Protein AF-X6M185-F1 (afdb_monomer_lite)

InterPro domains:
  IPR036875 Zinc finger, CCHC-type superfamily [SSF57756] (146-188)

Foldseek 3Di:
DVLVQVVFFLDWDADPVNPDIDTDGHPPPDVVVVVVVVVVVCVVVVVVVVVVVVVVVLVVCLPPLQNQQKKKKAQADPPDDQVLVCVLVVVVVFAWDDWADDPPHRMIMTGGPDSVVLVVLQVDQARDHPHTRIHIDRDRPPPDDPVVQQPQAPAQRHTNDDVVPDPNFRAAPQPSHTDDHVVPDPSVVVVVVVVVVVVVVVVQVVCVVSVDHDPDPCSVVVVVCVSVVVVVVVVVVVPPDDDDDPDPPVVVVVVVVVVVVVVVVVVVVVVVVVVVVVVVVVVVVVVPPPPPPPPPPPPPPDDDDDDD

Secondary structure (DSSP, 8-state):
-HHHHTTSEEEEEE-TTSS-EEEEE-TT--HHHHHHHHHHTTHHHHHHHHHHHHHHHHHHHHH-TTT--EEEEES--SSS-HHHHHHHHHHTT--EEEEEEPTTSSEEEEEES-HHHHHHHHH-S-EEETTEEEEEEE--SSS-TTTTT--B-TTT--BT--GGGS-S-PBPTTT--BSS-GGG-HHHHHHHHHHHHHHHHHHHHHHHTTT----SHHHHHHHHHHHHHHHHHHHHHTTSS------SHHHHHHHHHHHHHHHHHHHHHHHHHHHHHHHHHHHHHHHHSSSSSSSSSSSSSS------

Organism: Reticulomyxa filosa (NCBI:txid46433)

Sequence (308 aa):
NNSQLSRNVIAHTLSENLKTIYVHFSVNVNAQQLRRASQENQATDQRQNYVDEIKKCQQQEIYNLELNKIVLLKNVPVQESEKEIKETLEEYGYSVEQVKRFNKMPMIMITLSKAEEMMKILQDKNIQIGYSMAQAVIFDKNRSRPKHHFKQCRNCHKLNHIAKNAQKRKICKYCGLKNHEASKCRTRMIQVDIDVYCARIIIQVILCNKGEYFHTKESFISKLKRDMKIRLISNFTLIQTTPVQKTQNNRKDADEISSLKREIEEMKAAFKEITKLVQSFKAMMQMGVGNRLRDEVNILNTGMDMNI

Radius of gyration: 33.32 Å; chains: 1; bounding box: 58×71×113 Å

pLDDT: mean 77.52, std 16.6, range [33.69, 98.56]

Structure (mmCIF, N/CA/C/O backbone):
data_AF-X6M185-F1
#
_entry.id   AF-X6M185-F1
#
loop_
_atom_site.group_PDB
_atom_site.id
_atom_site.type_symbol
_atom_site.label_atom_id
_atom_site.label_alt_id
_atom_site.label_comp_id
_atom_site.label_asym_id
_atom_site.label_entity_id
_atom_site.label_seq_id
_atom_site.pdbx_PDB_ins_code
_atom_site.Cartn_x
_atom_site.Cartn_y
_atom_site.Cartn_z
_atom_site.occupancy
_atom_site.B_iso_or_equiv
_atom_site.auth_seq_id
_atom_site.auth_comp_id
_atom_site.auth_asym_id
_atom_site.auth_atom_id
_atom_site.pdbx_PDB_model_num
ATOM 1 N N . ASN A 1 1 ? 38.605 -5.269 -27.418 1.00 51.91 1 ASN A N 1
ATOM 2 C CA . ASN A 1 1 ? 37.663 -5.743 -28.462 1.00 51.91 1 ASN A CA 1
ATOM 3 C C . ASN A 1 1 ? 36.398 -4.903 -28.637 1.00 51.91 1 ASN A C 1
ATOM 5 O O . ASN A 1 1 ? 35.968 -4.756 -29.775 1.00 51.91 1 ASN A O 1
ATOM 9 N N . ASN A 1 2 ? 35.836 -4.272 -27.598 1.00 47.53 2 ASN A N 1
ATOM 10 C CA . ASN A 1 2 ? 34.619 -3.442 -27.739 1.00 47.53 2 ASN A CA 1
ATOM 11 C C . ASN A 1 2 ? 34.751 -2.246 -28.703 1.00 47.53 2 ASN A C 1
ATOM 13 O O . ASN A 1 2 ? 33.773 -1.846 -29.335 1.00 47.53 2 ASN A O 1
ATOM 17 N N . SER A 1 3 ? 35.965 -1.717 -28.894 1.00 55.59 3 SER A N 1
ATOM 18 C CA . SER A 1 3 ? 36.228 -0.641 -29.858 1.00 55.59 3 SER A CA 1
ATOM 19 C C . SER A 1 3 ? 35.974 -1.059 -31.314 1.00 55.59 3 SER A C 1
ATOM 21 O O . SER A 1 3 ? 35.568 -0.219 -32.117 1.00 55.59 3 SER A O 1
ATOM 23 N N . GLN A 1 4 ? 36.128 -2.345 -31.651 1.00 59.78 4 GLN A N 1
ATOM 24 C CA . GLN A 1 4 ? 36.009 -2.850 -33.023 1.00 59.78 4 GLN A CA 1
ATOM 25 C C . GLN A 1 4 ? 34.542 -3.060 -33.436 1.00 59.78 4 GLN A C 1
ATOM 27 O O . GLN A 1 4 ? 34.146 -2.641 -34.520 1.00 59.78 4 GLN A O 1
ATOM 32 N N . LEU A 1 5 ? 33.701 -3.588 -32.537 1.00 59.56 5 LEU A N 1
ATOM 33 C CA . LEU A 1 5 ? 32.248 -3.708 -32.752 1.00 59.56 5 LEU A CA 1
ATOM 34 C C . LEU A 1 5 ? 31.576 -2.345 -32.931 1.00 59.56 5 LEU A C 1
ATOM 36 O O . LEU A 1 5 ? 30.679 -2.186 -33.755 1.00 59.56 5 LEU A O 1
ATOM 40 N N . SER A 1 6 ? 32.059 -1.339 -32.201 1.00 61.16 6 SER A N 1
ATOM 41 C CA . SER A 1 6 ? 31.508 0.014 -32.244 1.00 61.16 6 SER A CA 1
ATOM 42 C C . SER A 1 6 ? 31.659 0.709 -33.605 1.00 61.16 6 SER A C 1
ATOM 44 O O . SER A 1 6 ? 30.890 1.627 -33.891 1.00 61.16 6 SER A O 1
ATOM 46 N N . ARG A 1 7 ? 32.624 0.261 -34.426 1.00 73.88 7 ARG A N 1
ATOM 47 C CA . ARG A 1 7 ? 32.886 0.750 -35.790 1.00 73.88 7 ARG A CA 1
ATOM 48 C C . ARG A 1 7 ? 32.040 0.040 -36.850 1.00 73.88 7 ARG A C 1
ATOM 50 O O . ARG A 1 7 ? 31.914 0.551 -37.955 1.00 73.88 7 ARG A O 1
ATOM 57 N N . ASN A 1 8 ? 31.435 -1.099 -36.508 1.00 73.38 8 ASN A N 1
ATOM 58 C CA . ASN A 1 8 ? 30.651 -1.915 -37.438 1.00 73.38 8 ASN A CA 1
ATOM 59 C C . ASN A 1 8 ? 29.139 -1.668 -37.346 1.00 73.38 8 ASN A C 1
ATOM 61 O O . ASN A 1 8 ? 28.376 -2.258 -38.110 1.00 73.38 8 ASN A O 1
ATOM 65 N N . VAL A 1 9 ? 28.689 -0.814 -36.424 1.00 77.19 9 VAL A N 1
ATOM 66 C CA . VAL A 1 9 ? 27.285 -0.405 -36.334 1.00 77.19 9 VAL A CA 1
ATOM 67 C C . VAL A 1 9 ? 27.005 0.661 -37.392 1.00 77.19 9 VAL A C 1
ATOM 69 O O . VAL A 1 9 ? 27.508 1.779 -37.309 1.00 77.19 9 VAL A O 1
ATOM 72 N N . ILE A 1 10 ? 26.176 0.322 -38.377 1.00 80.25 10 ILE A N 1
ATOM 73 C CA . ILE A 1 10 ? 25.805 1.213 -39.483 1.00 80.25 10 ILE A CA 1
ATOM 74 C C . ILE A 1 10 ? 24.701 2.176 -39.048 1.00 80.25 10 ILE A C 1
ATOM 76 O O . ILE A 1 10 ? 24.758 3.373 -39.348 1.00 80.25 10 ILE A O 1
ATOM 80 N N . ALA A 1 11 ? 23.690 1.668 -38.341 1.00 77.06 11 ALA A N 1
ATOM 81 C CA . ALA A 1 11 ? 22.521 2.445 -37.950 1.00 77.06 11 ALA A CA 1
ATOM 82 C C . ALA A 1 11 ? 21.839 1.889 -36.697 1.00 77.06 11 ALA A C 1
ATOM 84 O O . ALA A 1 11 ? 21.933 0.702 -36.385 1.00 77.06 11 ALA A O 1
ATOM 85 N N . HIS A 1 12 ? 21.100 2.766 -36.022 1.00 72.25 12 HIS A N 1
ATOM 86 C CA . HIS A 1 12 ? 20.115 2.403 -35.014 1.00 72.25 12 HIS A CA 1
ATOM 87 C C . HIS A 1 12 ? 18.751 2.911 -35.474 1.00 72.25 12 HIS A C 1
ATOM 89 O O . HIS A 1 12 ? 18.631 4.086 -35.823 1.00 72.25 12 HIS A O 1
ATOM 95 N N . THR A 1 13 ? 17.739 2.052 -35.442 1.00 78.38 13 THR A N 1
ATOM 96 C CA . THR A 1 13 ? 16.345 2.427 -35.688 1.00 78.38 13 THR A CA 1
ATOM 97 C C . THR A 1 13 ? 15.551 2.168 -34.417 1.00 78.38 13 THR A C 1
ATOM 99 O O . THR A 1 13 ? 15.588 1.069 -33.872 1.00 78.38 13 THR A O 1
ATOM 102 N N . LEU A 1 14 ? 14.834 3.171 -33.919 1.00 67.69 14 LEU A N 1
ATOM 103 C CA . LEU A 1 14 ? 13.890 2.987 -32.820 1.00 67.69 14 LEU A CA 1
ATOM 104 C C . LEU A 1 14 ? 12.544 2.521 -33.380 1.00 67.69 14 LEU A C 1
ATOM 106 O O . LEU A 1 14 ? 12.054 3.067 -34.365 1.00 67.69 14 LEU A O 1
ATOM 110 N N . SER A 1 15 ? 11.941 1.527 -32.737 1.00 72.50 15 SER A N 1
ATOM 111 C CA . SER A 1 15 ? 10.534 1.169 -32.955 1.00 72.50 15 SER A CA 1
ATOM 112 C C . SER A 1 15 ? 9.600 2.351 -32.661 1.00 72.50 15 SER A C 1
ATOM 114 O O . SER A 1 15 ? 9.906 3.209 -31.832 1.00 72.50 15 SER A O 1
ATOM 116 N N . GLU A 1 16 ? 8.420 2.367 -33.288 1.00 56.94 16 GLU A N 1
ATOM 117 C CA . GLU A 1 16 ? 7.424 3.444 -33.133 1.00 56.94 16 GLU A CA 1
ATOM 118 C C . GLU A 1 16 ? 6.965 3.661 -31.681 1.00 56.94 16 GLU A C 1
ATOM 120 O O . GLU A 1 16 ? 6.560 4.759 -31.304 1.00 56.94 16 GLU A O 1
ATOM 125 N N . ASN A 1 17 ? 7.049 2.626 -30.841 1.00 61.19 17 ASN A N 1
ATOM 126 C CA . ASN A 1 17 ? 6.685 2.694 -29.426 1.00 61.19 17 ASN A CA 1
ATOM 127 C C . ASN A 1 17 ? 7.868 3.031 -28.495 1.00 61.19 17 ASN A C 1
ATOM 129 O O . ASN A 1 17 ? 7.676 3.055 -27.279 1.00 61.19 17 ASN A O 1
ATOM 133 N N . LEU A 1 18 ? 9.066 3.263 -29.049 1.00 64.25 18 LEU A N 1
ATOM 134 C CA . LEU A 1 18 ? 10.319 3.539 -28.335 1.00 64.25 18 LEU A CA 1
ATOM 135 C C . LEU A 1 18 ? 10.759 2.441 -27.347 1.00 64.25 18 LEU A C 1
ATOM 137 O O . LEU A 1 18 ? 11.603 2.694 -26.491 1.00 64.25 18 LEU A O 1
ATOM 141 N N . LYS A 1 19 ? 10.207 1.223 -27.438 1.00 59.97 19 LYS A N 1
ATOM 142 C CA . LYS A 1 19 ? 10.567 0.109 -26.540 1.00 59.97 19 LYS A CA 1
ATOM 143 C C . LYS A 1 19 ? 11.732 -0.720 -27.067 1.00 59.97 19 LYS A C 1
ATOM 145 O O . LYS A 1 19 ? 12.484 -1.279 -26.278 1.00 59.97 19 LYS A O 1
ATOM 150 N N . THR A 1 20 ? 11.878 -0.790 -28.386 1.00 66.38 20 THR A N 1
ATOM 151 C CA . THR A 1 20 ? 12.882 -1.620 -29.060 1.00 66.38 20 THR A CA 1
ATOM 152 C C . THR A 1 20 ? 13.807 -0.756 -29.910 1.00 66.38 20 THR A C 1
ATOM 154 O O . THR A 1 20 ? 13.331 0.074 -30.690 1.00 66.38 20 THR A O 1
ATOM 157 N N . ILE A 1 21 ? 15.118 -0.970 -29.771 1.00 78.50 21 ILE A N 1
ATOM 158 C CA . ILE A 1 21 ? 16.157 -0.397 -30.633 1.00 78.50 21 ILE A CA 1
ATOM 159 C C . ILE A 1 21 ? 16.662 -1.510 -31.551 1.00 78.50 21 ILE A C 1
ATOM 161 O O . ILE A 1 21 ? 17.218 -2.499 -31.083 1.00 78.50 21 ILE A O 1
ATOM 165 N N . TYR A 1 22 ? 16.498 -1.335 -32.856 1.00 78.25 22 TYR A N 1
ATOM 166 C CA . TYR A 1 22 ? 17.113 -2.176 -33.875 1.00 78.25 22 TYR A CA 1
ATOM 167 C C . TYR A 1 22 ? 18.510 -1.646 -34.175 1.00 78.25 22 TYR A C 1
ATOM 169 O O . TYR A 1 22 ? 18.683 -0.461 -34.461 1.00 78.25 22 TYR A O 1
ATOM 177 N N . VAL A 1 23 ? 19.515 -2.514 -34.098 1.00 81.75 23 VAL A N 1
ATOM 178 C CA . VAL A 1 23 ? 20.908 -2.178 -34.406 1.00 81.75 23 VAL A CA 1
ATOM 179 C C . VAL A 1 23 ? 21.290 -2.875 -35.704 1.00 81.75 23 VAL A C 1
ATOM 181 O O . VAL A 1 23 ? 21.232 -4.098 -35.791 1.00 81.75 23 VAL A O 1
ATOM 184 N N . HIS A 1 24 ? 21.667 -2.099 -36.714 1.00 79.81 24 HIS A N 1
ATOM 185 C CA . HIS A 1 24 ? 22.096 -2.608 -38.011 1.00 79.81 24 HIS A CA 1
ATOM 186 C C . HIS A 1 24 ? 23.621 -2.663 -38.056 1.00 79.81 24 HIS A C 1
ATOM 188 O O . HIS A 1 24 ? 24.288 -1.657 -37.802 1.00 79.81 24 HIS A O 1
ATOM 194 N N . PHE A 1 25 ? 24.168 -3.825 -38.401 1.00 80.88 25 PHE A N 1
ATOM 195 C CA . PHE A 1 25 ? 25.606 -4.061 -38.509 1.00 80.88 25 PHE A CA 1
ATOM 196 C C . PHE A 1 25 ? 26.031 -4.179 -39.976 1.00 80.88 25 PHE A C 1
ATOM 198 O O . PHE A 1 25 ? 25.216 -4.519 -40.834 1.00 80.88 25 PHE A O 1
ATOM 205 N N . SER A 1 26 ? 27.301 -3.901 -40.273 1.00 77.94 26 SER A N 1
ATOM 206 C CA . SER A 1 26 ? 27.867 -4.156 -41.599 1.00 77.94 26 SER A CA 1
ATOM 207 C C . SER A 1 26 ? 27.903 -5.649 -41.922 1.00 77.94 26 SER A C 1
ATOM 209 O O . SER A 1 26 ? 28.036 -6.487 -41.033 1.00 77.94 26 SER A O 1
ATOM 211 N N . VAL A 1 27 ? 27.780 -5.981 -43.213 1.00 76.62 27 VAL A N 1
ATOM 212 C CA . VAL A 1 27 ? 27.635 -7.361 -43.728 1.00 76.62 27 VAL A CA 1
ATOM 213 C C . VAL A 1 27 ? 28.785 -8.282 -43.289 1.00 76.62 27 VAL A C 1
ATOM 215 O O . VAL A 1 27 ? 28.622 -9.494 -43.214 1.00 76.62 27 VAL A O 1
ATOM 218 N N . ASN A 1 28 ? 29.927 -7.705 -42.910 1.00 77.19 28 ASN A N 1
ATOM 219 C CA . ASN A 1 28 ? 31.124 -8.438 -42.505 1.00 77.19 28 ASN A CA 1
ATOM 220 C C . ASN A 1 28 ? 31.178 -8.774 -41.004 1.00 77.19 28 ASN A C 1
ATOM 222 O O . ASN A 1 28 ? 32.180 -9.320 -40.541 1.00 77.19 28 ASN A O 1
ATOM 226 N N . VAL A 1 29 ? 30.145 -8.452 -40.215 1.00 74.31 29 VAL A N 1
ATOM 227 C CA . VAL A 1 29 ? 30.107 -8.872 -38.809 1.00 74.31 29 VAL A CA 1
ATOM 228 C C . VAL A 1 29 ? 29.755 -10.351 -38.736 1.00 74.31 29 VAL A C 1
ATOM 230 O O . VAL A 1 29 ? 28.621 -10.763 -38.970 1.00 74.31 29 VAL A O 1
ATOM 233 N N . ASN A 1 30 ? 30.748 -11.160 -38.373 1.00 82.50 30 ASN A N 1
ATOM 234 C CA . ASN A 1 30 ? 30.562 -12.586 -38.157 1.00 82.50 30 ASN A CA 1
ATOM 235 C C . ASN A 1 30 ? 29.522 -12.808 -37.041 1.00 82.50 30 ASN A C 1
ATOM 237 O O . ASN A 1 30 ? 29.657 -12.279 -35.933 1.00 82.50 30 ASN A O 1
ATOM 241 N N . ALA A 1 31 ? 28.511 -13.638 -37.310 1.00 77.12 31 ALA A N 1
ATOM 242 C CA . ALA A 1 31 ? 27.479 -14.022 -36.346 1.00 77.12 31 ALA A CA 1
ATOM 243 C C . ALA A 1 31 ? 28.060 -14.528 -35.009 1.00 77.12 31 ALA A C 1
ATOM 245 O O . ALA A 1 31 ? 27.442 -14.366 -33.959 1.00 77.12 31 ALA A O 1
ATOM 246 N N . GLN A 1 32 ? 29.262 -15.108 -35.017 1.00 81.81 32 GLN A N 1
ATOM 247 C CA . GLN A 1 32 ? 29.966 -15.551 -33.815 1.00 81.81 32 GLN A CA 1
ATOM 248 C C . GLN A 1 32 ? 30.423 -14.383 -32.920 1.00 81.81 32 GLN A C 1
ATOM 250 O O . GLN A 1 32 ? 30.386 -14.507 -31.698 1.00 81.81 32 GLN A O 1
ATOM 255 N N . GLN A 1 33 ? 30.801 -13.234 -33.491 1.00 80.38 33 GLN A N 1
ATOM 256 C CA . GLN A 1 33 ? 31.157 -12.030 -32.725 1.00 80.38 33 GLN A CA 1
ATOM 257 C C . GLN A 1 33 ? 29.924 -11.395 -32.073 1.00 80.38 33 GLN A C 1
ATOM 259 O O . GLN A 1 33 ? 29.990 -10.970 -30.923 1.00 80.38 33 GLN A O 1
ATOM 264 N N . LEU A 1 34 ? 28.787 -11.403 -32.776 1.00 77.06 34 LEU A N 1
ATOM 265 C CA . LEU A 1 34 ? 27.489 -10.988 -32.238 1.00 77.06 34 LEU A CA 1
ATOM 266 C C . LEU A 1 34 ? 27.045 -11.876 -31.070 1.00 77.06 34 LEU A C 1
ATOM 268 O O . LEU A 1 34 ? 26.621 -11.356 -30.042 1.00 77.06 34 LEU A O 1
ATOM 272 N N . ARG A 1 35 ? 27.208 -13.202 -31.184 1.00 79.31 35 ARG A N 1
ATOM 273 C CA . ARG A 1 35 ? 26.918 -14.127 -30.076 1.00 79.31 35 ARG A CA 1
ATOM 274 C C . ARG A 1 35 ? 27.819 -13.879 -28.866 1.00 79.31 35 ARG A C 1
ATOM 276 O O . ARG A 1 35 ? 27.304 -13.842 -27.758 1.00 79.31 35 ARG A O 1
ATOM 283 N N . ARG A 1 36 ? 29.119 -13.630 -29.065 1.00 78.94 36 ARG A N 1
ATOM 284 C CA . ARG A 1 36 ? 30.043 -13.288 -27.965 1.00 78.94 36 ARG A CA 1
ATOM 285 C C . ARG A 1 36 ? 29.683 -11.963 -27.292 1.00 78.94 36 ARG A C 1
ATOM 287 O O . ARG A 1 36 ? 29.616 -11.919 -26.076 1.00 78.94 36 ARG A O 1
ATOM 294 N N . ALA A 1 37 ? 29.355 -10.921 -28.057 1.00 73.12 37 ALA A N 1
ATOM 295 C CA . ALA A 1 37 ? 28.902 -9.643 -27.497 1.00 73.12 37 ALA A CA 1
ATOM 296 C C . ALA A 1 37 ? 27.548 -9.762 -26.771 1.00 73.12 37 ALA A C 1
ATOM 298 O O . ALA A 1 37 ? 27.312 -9.100 -25.765 1.00 73.12 37 ALA A O 1
ATOM 299 N N . SER A 1 38 ? 26.654 -10.627 -27.260 1.00 71.38 38 SER A N 1
ATOM 300 C CA . SER A 1 38 ? 25.401 -10.953 -26.573 1.00 71.38 38 SER A CA 1
ATOM 301 C C . SER A 1 38 ? 25.636 -11.734 -25.278 1.00 71.38 38 SER A C 1
ATOM 303 O O . SER A 1 38 ? 24.897 -11.531 -24.323 1.00 71.38 38 SER A O 1
ATOM 305 N N . GLN A 1 39 ? 26.651 -12.601 -25.236 1.00 71.62 39 GLN A N 1
ATOM 306 C CA . GLN A 1 39 ? 27.060 -13.326 -24.030 1.00 71.62 39 GLN A CA 1
ATOM 307 C C . GLN A 1 39 ? 27.775 -12.404 -23.029 1.00 71.62 39 GLN A C 1
ATOM 309 O O . GLN A 1 39 ? 27.511 -12.491 -21.839 1.00 71.62 39 GLN A O 1
ATOM 314 N N . GLU A 1 40 ? 28.596 -11.456 -23.489 1.00 66.19 40 GLU A N 1
ATOM 315 C CA . GLU A 1 40 ? 29.209 -10.421 -22.636 1.00 66.19 40 GLU A CA 1
ATOM 316 C C . GLU A 1 40 ? 28.168 -9.436 -22.068 1.00 66.19 40 GLU A C 1
ATOM 318 O O . GLU A 1 40 ? 28.355 -8.876 -20.989 1.00 66.19 40 GLU A O 1
ATOM 323 N N . ASN A 1 41 ? 27.018 -9.282 -22.734 1.00 59.41 41 ASN A N 1
ATOM 324 C CA . ASN A 1 41 ? 25.864 -8.564 -22.194 1.00 59.41 41 ASN A CA 1
ATOM 325 C C . ASN A 1 41 ? 25.112 -9.325 -21.083 1.00 59.41 41 ASN A C 1
ATOM 327 O O . ASN A 1 41 ? 24.110 -8.803 -20.607 1.00 59.41 41 ASN A O 1
ATOM 331 N N . GLN A 1 42 ? 25.620 -10.455 -20.564 1.00 55.00 42 GLN A N 1
ATOM 332 C CA . GLN A 1 42 ? 25.206 -11.025 -19.263 1.00 55.00 42 GLN A CA 1
ATOM 333 C C . GLN A 1 42 ? 25.277 -10.015 -18.094 1.00 55.00 42 GLN A C 1
ATOM 335 O O . GLN A 1 42 ? 24.708 -10.244 -17.030 1.00 55.00 42 GLN A O 1
ATOM 340 N N . ALA A 1 43 ? 25.875 -8.835 -18.291 1.00 56.50 43 ALA A N 1
ATOM 341 C CA . ALA A 1 43 ? 25.680 -7.672 -17.424 1.00 56.50 43 ALA A CA 1
ATOM 342 C C . ALA A 1 43 ? 24.198 -7.2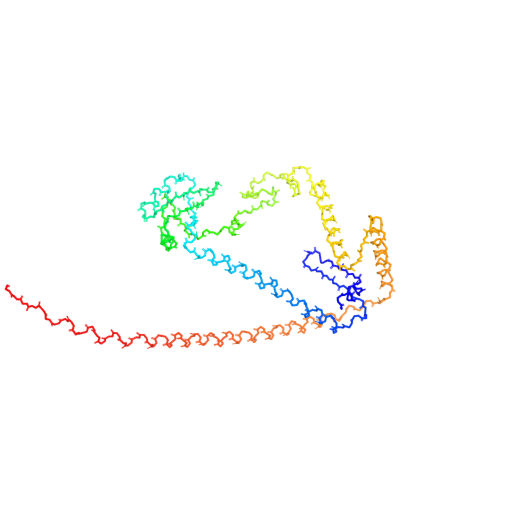33 -17.269 1.00 56.50 43 ALA A C 1
ATOM 344 O O . ALA A 1 43 ? 23.873 -6.498 -16.333 1.00 56.50 43 ALA A O 1
ATOM 345 N N . THR A 1 44 ? 23.274 -7.661 -18.141 1.00 58.88 44 THR A N 1
ATOM 346 C CA . THR A 1 44 ? 21.829 -7.459 -17.935 1.00 58.88 44 THR A CA 1
ATOM 347 C C . THR A 1 44 ? 21.267 -8.339 -16.825 1.00 58.88 44 THR A C 1
ATOM 349 O O . THR A 1 44 ? 20.393 -7.868 -16.097 1.00 58.88 44 THR A O 1
ATOM 352 N N . ASP A 1 45 ? 21.808 -9.543 -16.620 1.00 60.56 45 ASP A N 1
ATOM 353 C CA . ASP A 1 45 ? 21.400 -10.419 -15.513 1.00 60.56 45 ASP A CA 1
ATOM 354 C C . ASP A 1 45 ? 21.838 -9.823 -14.173 1.00 60.56 45 ASP A C 1
ATOM 356 O O . ASP A 1 45 ? 21.071 -9.815 -13.216 1.00 60.56 45 ASP A O 1
ATOM 360 N N . GLN A 1 46 ? 23.015 -9.189 -14.121 1.00 71.31 46 GLN A N 1
ATOM 361 C CA . GLN A 1 46 ? 23.457 -8.451 -12.932 1.00 71.31 46 GLN A CA 1
ATOM 362 C C . GLN A 1 46 ? 22.533 -7.273 -12.595 1.00 71.31 46 GLN A C 1
ATOM 364 O O . GLN A 1 46 ? 22.244 -7.031 -11.425 1.00 71.31 46 GLN A O 1
ATOM 369 N N . ARG A 1 47 ? 22.023 -6.548 -13.602 1.00 71.81 47 ARG A N 1
ATOM 370 C CA . ARG A 1 47 ? 21.052 -5.463 -13.370 1.00 71.81 47 ARG A CA 1
ATOM 371 C C . ARG A 1 47 ? 19.711 -5.988 -12.879 1.00 71.81 47 ARG A C 1
ATOM 373 O O . ARG A 1 47 ? 19.112 -5.361 -12.009 1.00 71.81 47 ARG A O 1
ATOM 380 N N . GLN A 1 48 ? 19.239 -7.100 -13.436 1.00 77.50 48 GLN A N 1
ATOM 381 C CA . GLN A 1 48 ? 17.986 -7.710 -13.009 1.00 77.50 48 GLN A CA 1
ATOM 382 C C . GLN A 1 48 ? 18.103 -8.235 -11.571 1.00 77.50 48 GLN A C 1
ATOM 384 O O . GLN A 1 48 ? 17.264 -7.891 -10.741 1.00 77.50 48 GLN A O 1
ATOM 389 N N . ASN A 1 49 ? 19.203 -8.926 -11.251 1.00 84.75 49 ASN A N 1
ATOM 390 C CA . ASN A 1 49 ? 19.519 -9.383 -9.897 1.00 84.75 49 ASN A CA 1
ATOM 391 C C . ASN A 1 49 ? 19.583 -8.215 -8.910 1.00 84.75 49 ASN A C 1
ATOM 393 O O . ASN A 1 49 ? 18.945 -8.274 -7.869 1.00 84.75 49 ASN A O 1
ATOM 397 N N . TYR A 1 50 ? 20.251 -7.115 -9.264 1.00 82.75 50 TYR A N 1
ATOM 398 C CA . TYR A 1 50 ? 20.318 -5.926 -8.410 1.00 82.75 50 TYR A CA 1
ATOM 399 C C . TYR A 1 50 ? 18.939 -5.293 -8.158 1.00 82.75 50 TYR A C 1
ATOM 401 O O . TYR A 1 50 ? 18.608 -4.915 -7.035 1.00 82.75 50 TYR A O 1
ATOM 409 N N . VAL A 1 51 ? 18.096 -5.190 -9.192 1.00 81.50 51 VAL A N 1
ATOM 410 C CA . VAL A 1 51 ? 16.724 -4.679 -9.044 1.00 81.50 51 VAL A CA 1
ATOM 411 C C . VAL A 1 51 ? 15.891 -5.591 -8.143 1.00 81.50 51 VAL A C 1
ATOM 413 O O . VAL A 1 51 ? 15.102 -5.096 -7.335 1.00 81.50 51 VAL A O 1
ATOM 416 N N . ASP A 1 52 ? 16.043 -6.905 -8.271 1.00 86.56 52 ASP A N 1
ATOM 417 C CA . ASP A 1 52 ? 15.292 -7.868 -7.471 1.00 86.56 52 ASP A CA 1
ATOM 418 C C . ASP A 1 52 ? 15.824 -7.969 -6.031 1.00 86.56 52 ASP A C 1
ATOM 420 O O . ASP A 1 52 ? 15.022 -8.067 -5.102 1.00 86.56 52 ASP A O 1
ATOM 424 N N . GLU A 1 53 ? 17.130 -7.803 -5.809 1.00 89.00 53 GLU A N 1
ATOM 425 C CA . GLU A 1 53 ? 17.735 -7.626 -4.483 1.00 89.00 53 GLU A CA 1
ATOM 426 C C . GLU A 1 53 ? 17.210 -6.367 -3.791 1.00 89.00 53 GLU A C 1
ATOM 428 O O . GLU A 1 53 ? 16.760 -6.450 -2.649 1.00 89.00 53 GLU A O 1
ATOM 433 N N . ILE A 1 54 ? 17.148 -5.223 -4.486 1.00 83.19 54 ILE A N 1
ATOM 434 C CA . ILE A 1 54 ? 16.544 -4.000 -3.934 1.00 83.19 54 ILE A CA 1
ATOM 435 C C . ILE A 1 54 ? 15.087 -4.246 -3.535 1.00 83.19 54 ILE A C 1
ATOM 437 O O . ILE A 1 54 ? 14.678 -3.861 -2.440 1.00 83.19 54 ILE A O 1
ATOM 441 N N . LYS A 1 55 ? 14.286 -4.894 -4.393 1.00 85.62 55 LYS A N 1
ATOM 442 C CA . LYS A 1 55 ? 12.886 -5.212 -4.061 1.00 85.62 55 LYS A CA 1
ATOM 443 C C . LYS A 1 55 ? 12.788 -6.139 -2.855 1.00 85.62 55 LYS A C 1
ATOM 445 O O . LYS A 1 55 ? 11.882 -5.964 -2.044 1.00 85.62 55 LYS A O 1
ATOM 450 N N . LYS A 1 56 ? 13.689 -7.116 -2.735 1.00 89.56 56 LYS A N 1
ATOM 451 C CA . LYS A 1 56 ? 13.729 -8.051 -1.607 1.00 89.56 56 LYS A CA 1
ATOM 452 C C . LYS A 1 56 ? 14.086 -7.330 -0.307 1.00 89.56 56 LYS A C 1
ATOM 454 O O . LYS A 1 56 ? 13.383 -7.526 0.679 1.00 89.56 56 LYS A O 1
ATOM 459 N N . CYS A 1 57 ? 15.089 -6.452 -0.320 1.00 85.44 57 CYS A N 1
ATOM 460 C CA . CYS A 1 57 ? 15.439 -5.613 0.828 1.00 85.44 57 CYS A CA 1
ATOM 461 C C . CYS A 1 57 ? 14.270 -4.701 1.228 1.00 85.44 57 CYS A C 1
ATOM 463 O O . CYS A 1 57 ? 13.892 -4.662 2.393 1.00 85.44 57 CYS A O 1
ATOM 465 N N . GLN A 1 58 ? 13.612 -4.055 0.259 1.00 83.44 58 GLN A N 1
ATOM 466 C CA . GLN A 1 58 ? 12.426 -3.232 0.522 1.00 83.44 58 GLN A CA 1
ATOM 467 C C . GLN A 1 58 ? 11.274 -4.047 1.115 1.00 83.44 58 GLN A C 1
ATOM 469 O O . GLN A 1 58 ? 10.604 -3.588 2.033 1.00 83.44 58 GLN A O 1
ATOM 474 N N . GLN A 1 59 ? 11.031 -5.262 0.615 1.00 84.12 59 GLN A N 1
ATOM 475 C CA . GLN A 1 59 ? 10.031 -6.154 1.197 1.00 84.12 59 GLN A CA 1
ATOM 476 C C . GLN A 1 59 ? 10.399 -6.526 2.633 1.00 84.12 59 GLN A C 1
ATOM 478 O O . GLN A 1 59 ? 9.544 -6.438 3.506 1.00 84.12 59 GLN A O 1
ATOM 483 N N . GLN A 1 60 ? 11.657 -6.880 2.899 1.00 86.50 60 GLN A N 1
ATOM 484 C CA . GLN A 1 60 ? 12.114 -7.185 4.254 1.00 86.50 60 GLN A CA 1
ATOM 485 C C . GLN A 1 60 ? 11.937 -5.996 5.204 1.00 86.50 60 GLN A C 1
ATOM 487 O O . GLN A 1 60 ? 11.468 -6.200 6.315 1.00 86.50 60 GLN A O 1
ATOM 492 N N . GLU A 1 61 ? 12.210 -4.765 4.769 1.00 82.31 61 GLU A N 1
ATOM 493 C CA . GLU A 1 61 ? 11.950 -3.557 5.566 1.00 82.31 61 GLU A CA 1
ATOM 494 C C . GLU A 1 61 ? 10.456 -3.343 5.844 1.00 82.31 61 GLU A C 1
ATOM 496 O O . GLU A 1 61 ? 10.080 -2.965 6.951 1.00 82.31 61 GLU A O 1
ATOM 501 N N . ILE A 1 62 ? 9.590 -3.606 4.860 1.00 83.50 62 ILE A N 1
ATOM 502 C CA . ILE A 1 62 ? 8.131 -3.488 5.013 1.00 83.50 62 ILE A CA 1
ATOM 503 C C . ILE A 1 62 ? 7.596 -4.530 6.004 1.00 83.50 62 ILE A C 1
ATOM 505 O O . ILE A 1 62 ? 6.686 -4.217 6.774 1.00 83.50 62 ILE A O 1
ATOM 509 N N . TYR A 1 63 ? 8.150 -5.746 5.973 1.00 84.94 63 TYR A N 1
ATOM 510 C CA . TYR A 1 63 ? 7.777 -6.860 6.849 1.00 84.94 63 TYR A CA 1
ATOM 511 C C . TYR A 1 63 ? 8.542 -6.884 8.176 1.00 84.94 63 TYR A C 1
ATOM 513 O O . TYR A 1 63 ? 8.218 -7.703 9.034 1.00 84.94 63 TYR A O 1
ATOM 521 N N . ASN A 1 64 ? 9.520 -5.998 8.379 1.00 89.00 64 ASN A N 1
ATOM 522 C CA . ASN A 1 64 ? 10.162 -5.836 9.673 1.00 89.00 64 ASN A CA 1
ATOM 523 C C . ASN A 1 64 ? 9.237 -5.026 10.594 1.00 89.00 64 ASN A C 1
ATOM 525 O O . ASN A 1 64 ? 9.269 -3.794 10.641 1.00 89.00 64 ASN A O 1
ATOM 529 N N . LEU A 1 65 ? 8.381 -5.761 11.302 1.00 79.50 65 LEU A N 1
ATOM 530 C CA . LEU A 1 65 ? 7.334 -5.239 12.181 1.00 79.50 65 LEU A CA 1
ATOM 531 C C . LEU A 1 65 ? 7.894 -4.382 13.322 1.00 79.50 65 LEU A C 1
ATOM 533 O O . LEU A 1 65 ? 7.223 -3.461 13.779 1.00 79.50 65 LEU A O 1
ATOM 537 N N . GLU A 1 66 ? 9.128 -4.645 13.760 1.00 80.62 66 GLU A N 1
ATOM 538 C CA . GLU A 1 66 ? 9.775 -3.861 14.817 1.00 80.62 66 GLU A CA 1
ATOM 539 C C . GLU A 1 66 ? 10.064 -2.426 14.364 1.00 80.62 66 GLU A C 1
ATOM 541 O O . GLU A 1 66 ? 9.961 -1.481 15.149 1.00 80.62 66 GLU A O 1
ATOM 546 N N . LEU A 1 67 ? 10.381 -2.254 13.078 1.00 84.38 67 LEU A N 1
ATOM 547 C CA . LEU A 1 67 ? 10.714 -0.959 12.490 1.00 84.38 67 LEU A CA 1
ATOM 548 C C . LEU A 1 67 ? 9.486 -0.247 11.917 1.00 84.38 67 LEU A C 1
ATOM 550 O O . LEU A 1 67 ? 9.410 0.985 11.947 1.00 84.38 67 LEU A O 1
ATOM 554 N N . ASN A 1 68 ? 8.523 -0.996 11.377 1.00 88.62 68 ASN A N 1
ATOM 555 C CA . ASN A 1 68 ? 7.375 -0.422 10.687 1.00 88.62 68 ASN A CA 1
ATOM 556 C C . ASN A 1 68 ? 6.125 -0.371 11.566 1.00 88.62 68 ASN A C 1
ATOM 558 O O . ASN A 1 68 ? 5.161 -1.084 11.327 1.00 88.62 68 ASN A O 1
ATOM 562 N N . LYS A 1 69 ? 6.079 0.555 12.522 1.00 95.62 69 LYS A N 1
ATOM 563 C CA . LYS A 1 69 ? 4.895 0.755 13.379 1.00 95.62 69 LYS A CA 1
ATOM 564 C C . LYS A 1 69 ? 3.704 1.437 12.683 1.00 95.62 69 LYS A C 1
ATOM 566 O O . LYS A 1 69 ? 2.791 1.917 13.352 1.00 95.62 69 LYS A O 1
ATOM 571 N N . ILE A 1 70 ? 3.726 1.556 11.352 1.00 95.94 70 ILE A N 1
ATOM 572 C CA . ILE A 1 70 ? 2.745 2.331 10.591 1.00 95.94 70 ILE A CA 1
ATOM 573 C C . ILE A 1 70 ? 1.767 1.396 9.878 1.00 95.94 70 ILE A C 1
ATOM 575 O O . ILE A 1 70 ? 2.147 0.551 9.063 1.00 95.94 70 ILE A O 1
ATOM 579 N N . VAL A 1 71 ? 0.478 1.612 10.121 1.00 96.06 71 VAL A N 1
ATOM 580 C CA . VAL A 1 71 ? -0.620 0.890 9.473 1.00 96.06 71 VAL A CA 1
ATOM 581 C C . VAL A 1 71 ? -1.481 1.876 8.683 1.00 96.06 71 VAL A C 1
ATOM 583 O O . VAL A 1 71 ? -1.640 3.043 9.040 1.00 96.06 71 VAL A O 1
ATOM 586 N N . LEU A 1 72 ? -2.012 1.422 7.553 1.00 96.50 72 LEU A N 1
ATOM 587 C CA . LEU A 1 72 ? -2.950 2.167 6.725 1.00 96.50 72 LEU A CA 1
ATOM 588 C C . LEU A 1 72 ? -4.346 1.566 6.896 1.00 96.50 72 LEU A C 1
ATOM 590 O O . LEU A 1 72 ? -4.584 0.441 6.455 1.00 96.50 72 LEU A O 1
ATOM 594 N N . LEU A 1 73 ? -5.277 2.328 7.471 1.00 97.38 73 LEU A N 1
ATOM 595 C CA . LEU A 1 73 ? -6.686 1.940 7.523 1.00 97.38 73 LEU A CA 1
ATOM 596 C C . LEU A 1 73 ? -7.418 2.515 6.306 1.00 97.38 73 LEU A C 1
ATOM 598 O O . LEU A 1 73 ? -7.360 3.716 6.026 1.00 97.38 73 LEU A O 1
ATOM 602 N N . LYS A 1 74 ? -8.092 1.646 5.555 1.00 95.94 74 LYS A N 1
ATOM 603 C CA . LYS A 1 74 ? -8.932 1.995 4.400 1.00 95.94 74 LYS A CA 1
ATOM 604 C C . LYS A 1 74 ? -10.406 1.959 4.780 1.00 95.94 74 LYS A C 1
ATOM 606 O O . LYS A 1 74 ? -10.766 1.288 5.736 1.00 9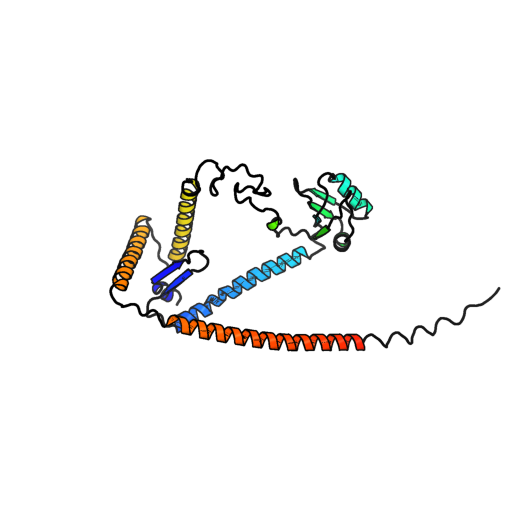5.94 74 LYS A O 1
ATOM 611 N N . ASN A 1 75 ? -11.246 2.605 3.972 1.00 96.00 75 ASN A N 1
ATOM 612 C CA . ASN A 1 75 ? -12.702 2.691 4.152 1.00 96.00 75 ASN A CA 1
ATOM 613 C C . ASN A 1 75 ? -13.121 3.429 5.430 1.00 96.00 75 ASN A C 1
ATOM 615 O O . ASN A 1 75 ? -14.185 3.174 5.980 1.00 96.00 75 ASN A O 1
ATOM 619 N N . VAL A 1 76 ? -12.295 4.370 5.882 1.00 97.12 76 VAL A N 1
ATOM 620 C CA . VAL A 1 76 ? -12.632 5.221 7.026 1.00 97.12 76 VAL A CA 1
ATOM 621 C C . VAL A 1 76 ? -13.538 6.361 6.544 1.00 97.12 76 VAL A C 1
ATOM 623 O O . VAL A 1 76 ? -13.150 7.037 5.579 1.00 97.12 76 VAL A O 1
ATOM 626 N N . PRO A 1 77 ? -14.722 6.597 7.151 1.00 96.69 77 PRO A N 1
ATOM 627 C CA . PRO A 1 77 ? -15.622 7.663 6.719 1.00 96.69 77 PRO A CA 1
ATOM 628 C C . PRO A 1 77 ? -14.914 9.007 6.796 1.00 96.69 77 PRO A C 1
ATOM 630 O O . PRO A 1 77 ? -14.086 9.220 7.673 1.00 96.69 77 PRO A O 1
ATOM 633 N N . VAL A 1 78 ? -15.205 9.916 5.864 1.00 96.25 78 VAL A N 1
ATOM 634 C CA . VAL A 1 78 ? -14.506 11.211 5.769 1.00 96.25 78 VAL A CA 1
ATOM 635 C C . VAL A 1 78 ? -14.993 12.224 6.811 1.00 96.25 78 VAL A C 1
ATOM 637 O O . VAL A 1 78 ? -14.340 13.251 6.981 1.00 96.25 78 VAL A O 1
ATOM 640 N N . GLN A 1 79 ? -16.126 11.955 7.471 1.00 96.62 79 GLN A N 1
ATOM 641 C CA . GLN A 1 79 ? -16.670 12.810 8.527 1.00 96.62 79 GLN A CA 1
ATOM 642 C C . GLN A 1 79 ? -15.944 12.628 9.866 1.00 96.62 79 GLN A C 1
ATOM 644 O O . GLN A 1 79 ? -15.729 13.624 10.543 1.00 96.62 79 GLN A O 1
ATOM 649 N N . GLU A 1 80 ? -15.509 11.406 10.194 1.00 97.69 80 GLU A N 1
ATOM 650 C CA . GLU A 1 80 ? -14.858 11.085 11.478 1.00 97.69 80 GLU A CA 1
ATOM 651 C C . GLU A 1 80 ? -13.602 11.931 11.683 1.00 97.69 80 GLU A C 1
ATOM 653 O O . GLU A 1 80 ? -12.756 12.002 10.792 1.00 97.69 80 GLU A O 1
ATOM 658 N N . SER A 1 81 ? -13.444 12.593 12.816 1.00 97.94 81 SER A N 1
ATOM 659 C CA . SER A 1 81 ? -12.239 13.364 13.122 1.00 97.94 81 SER A CA 1
ATOM 660 C C . SER A 1 81 ? -11.060 12.448 13.478 1.00 97.94 81 SER A C 1
ATOM 662 O O . SER A 1 81 ? -11.231 11.309 13.903 1.00 97.94 81 SER A O 1
ATOM 664 N N . GLU A 1 82 ? -9.822 12.933 13.323 1.00 98.38 82 GLU A N 1
ATOM 665 C CA . GLU A 1 82 ? -8.628 12.161 13.722 1.00 98.38 82 GLU A CA 1
ATOM 666 C C . GLU A 1 82 ? -8.629 11.820 15.221 1.00 98.38 82 GLU A C 1
ATOM 668 O O . GLU A 1 82 ? -8.076 10.794 15.609 1.00 98.38 82 GLU A O 1
ATOM 673 N N . LYS A 1 83 ? -9.280 12.659 16.041 1.00 98.44 83 LYS A N 1
ATOM 674 C CA . LYS A 1 83 ? -9.438 12.460 17.482 1.00 98.44 83 LYS A CA 1
ATOM 675 C C . LYS A 1 83 ? -10.425 11.331 17.793 1.00 98.44 83 LYS A C 1
ATOM 677 O O . LYS A 1 83 ? -10.036 10.408 18.493 1.00 98.44 83 LYS A O 1
ATOM 682 N N . GLU A 1 84 ? -11.628 11.355 17.213 1.00 98.31 84 GLU A N 1
ATOM 683 C CA . GLU A 1 84 ? -12.629 10.283 17.389 1.00 98.31 84 GLU A CA 1
ATOM 684 C C . GLU A 1 84 ? -12.078 8.931 16.928 1.00 98.31 84 GLU A C 1
ATOM 686 O O . GLU A 1 84 ? -12.260 7.911 17.588 1.00 98.31 84 GLU A O 1
ATOM 691 N N . ILE A 1 85 ? -11.331 8.919 15.818 1.00 98.38 85 ILE A N 1
ATOM 692 C CA . ILE A 1 85 ? -10.684 7.700 15.331 1.00 98.38 85 ILE A CA 1
ATOM 693 C C . ILE A 1 85 ? -9.633 7.191 16.323 1.00 98.38 85 ILE A C 1
ATOM 695 O O . ILE A 1 85 ? -9.532 5.984 16.537 1.00 98.38 85 ILE A O 1
ATOM 699 N N . LYS A 1 86 ? -8.829 8.092 16.900 1.00 98.56 86 LYS A N 1
ATOM 700 C CA . LYS A 1 86 ? -7.823 7.725 17.898 1.00 98.56 86 LYS A CA 1
ATOM 701 C C . LYS A 1 86 ? -8.483 7.121 19.140 1.00 98.56 86 LYS A C 1
ATOM 703 O O . LYS A 1 86 ? -8.090 6.030 19.529 1.00 98.56 86 LYS A O 1
ATOM 708 N N . GLU A 1 87 ? -9.501 7.785 19.683 1.00 98.50 87 GLU A N 1
ATOM 709 C CA . GLU A 1 87 ? -10.274 7.311 20.841 1.00 98.50 87 GLU A CA 1
ATOM 710 C C . GLU A 1 87 ? -10.902 5.939 20.558 1.00 98.50 87 GLU A C 1
ATOM 712 O O . GLU A 1 87 ? -10.708 5.004 21.327 1.00 98.50 87 GLU A O 1
ATOM 717 N N . THR A 1 88 ? -11.527 5.767 19.387 1.00 98.19 88 THR A N 1
ATOM 718 C CA . THR A 1 88 ? -12.090 4.477 18.954 1.00 98.19 88 THR A CA 1
ATOM 719 C C . THR A 1 88 ? -11.031 3.366 18.957 1.00 98.19 88 THR A C 1
ATOM 721 O O . THR A 1 88 ? -11.279 2.268 19.442 1.00 98.19 88 THR A O 1
ATOM 724 N N . LEU A 1 89 ? -9.832 3.614 18.415 1.00 98.25 89 LEU A N 1
ATOM 725 C CA . LEU A 1 89 ? -8.759 2.610 18.387 1.00 98.25 89 LEU A CA 1
ATOM 726 C C . LEU A 1 89 ? -8.198 2.308 19.787 1.00 98.25 89 LEU A C 1
ATOM 728 O O . LEU A 1 89 ? -7.837 1.163 20.061 1.00 98.25 89 LEU A O 1
ATOM 732 N N . GLU A 1 90 ? -8.150 3.301 20.672 1.00 98.19 90 GLU A N 1
ATOM 733 C CA . GLU A 1 90 ? -7.772 3.108 22.074 1.00 98.19 90 GLU A CA 1
ATOM 734 C C . GLU A 1 90 ? -8.818 2.265 22.828 1.00 98.19 90 GLU A C 1
ATOM 736 O O . GLU A 1 90 ? -8.435 1.390 23.605 1.00 98.19 90 GLU A O 1
ATOM 741 N N . GLU A 1 91 ? -10.115 2.413 22.528 1.00 98.12 91 GLU A N 1
ATOM 742 C CA . GLU A 1 91 ? -11.193 1.561 23.065 1.00 98.12 91 GLU A CA 1
ATOM 743 C C . GLU A 1 91 ? -11.068 0.088 22.631 1.00 98.12 91 GLU A C 1
ATOM 745 O O . GLU A 1 91 ? -11.349 -0.817 23.418 1.00 98.12 91 GLU A O 1
ATOM 750 N N . TYR A 1 92 ? -10.570 -0.184 21.417 1.00 97.81 92 TYR A N 1
ATOM 751 C CA . TYR A 1 92 ? -10.213 -1.548 20.978 1.00 97.81 92 TYR A CA 1
ATOM 752 C C . TYR A 1 92 ? -8.927 -2.091 21.640 1.00 97.81 92 TYR A C 1
ATOM 754 O O . TYR A 1 92 ? -8.548 -3.255 21.437 1.00 97.81 92 TYR A O 1
ATOM 762 N N . GLY A 1 93 ? -8.238 -1.268 22.435 1.00 97.81 93 GLY A N 1
ATOM 763 C CA . GLY A 1 93 ? -7.007 -1.624 23.130 1.00 97.81 93 GLY A CA 1
ATOM 764 C C . GLY A 1 93 ? -5.758 -1.558 22.252 1.00 97.81 93 GLY A C 1
ATOM 765 O O . GLY A 1 93 ? -4.857 -2.379 22.437 1.00 97.81 93 GLY A O 1
ATOM 766 N N . TYR A 1 94 ? -5.703 -0.637 21.283 1.00 98.31 94 TYR A N 1
ATOM 767 C CA . TYR A 1 94 ? -4.471 -0.305 20.557 1.00 98.31 94 TYR A CA 1
ATOM 768 C C . TYR A 1 94 ? -3.854 0.991 21.102 1.00 98.31 94 TYR A C 1
ATOM 770 O O . TYR A 1 94 ? -4.545 1.985 21.304 1.00 98.31 94 TYR A O 1
ATOM 778 N N . SER A 1 95 ? -2.535 1.015 21.279 1.00 98.06 95 SER A N 1
ATOM 779 C CA . SER A 1 95 ? -1.777 2.188 21.715 1.00 98.06 95 SER A CA 1
ATOM 780 C C . SER A 1 95 ? -1.392 3.033 20.494 1.00 98.06 95 SER A C 1
ATOM 782 O O . SER A 1 95 ? -0.439 2.717 19.777 1.00 98.06 95 SER A O 1
ATOM 784 N N . VAL A 1 96 ? -2.136 4.109 20.222 1.00 98.31 96 VAL A N 1
ATOM 785 C CA . VAL A 1 96 ? -1.946 4.942 19.021 1.00 98.31 96 VAL A CA 1
ATOM 786 C C . VAL A 1 96 ? -1.148 6.216 19.332 1.00 98.31 96 VAL A C 1
ATOM 788 O O . VAL A 1 96 ? -1.612 7.117 20.031 1.00 98.31 96 VAL A O 1
ATOM 791 N N . GLU A 1 97 ? 0.037 6.356 18.735 1.00 98.00 97 GLU A N 1
ATOM 792 C CA . GLU A 1 97 ? 0.870 7.562 18.862 1.00 98.00 97 GLU A CA 1
ATOM 793 C C . GLU A 1 97 ? 0.314 8.708 18.011 1.00 98.00 97 GLU A C 1
ATOM 795 O O . GLU A 1 97 ? 0.061 9.809 18.506 1.00 98.00 97 GLU A O 1
ATOM 800 N N . GLN A 1 98 ? 0.100 8.438 16.720 1.00 98.12 98 GLN A N 1
ATOM 801 C CA . GLN A 1 98 ? -0.286 9.442 15.734 1.00 98.12 98 GLN A CA 1
ATOM 802 C C . GLN A 1 98 ? -1.352 8.904 14.783 1.00 98.12 98 GLN A C 1
ATOM 804 O O . GLN A 1 98 ? -1.246 7.789 14.278 1.00 98.12 98 GLN A O 1
ATOM 809 N N . VAL A 1 99 ? -2.332 9.747 14.466 1.00 98.38 99 VAL A N 1
ATOM 810 C CA . VAL A 1 99 ? -3.293 9.538 13.379 1.00 98.38 99 VAL A CA 1
ATOM 811 C C . VAL A 1 99 ? -3.101 10.665 12.371 1.00 98.38 99 VAL A C 1
ATOM 813 O O . VAL A 1 99 ? -2.982 11.825 12.751 1.00 98.38 99 VAL A O 1
ATOM 816 N N . LYS A 1 100 ? -3.022 10.330 11.083 1.00 97.56 100 LYS A N 1
ATOM 817 C CA . LYS A 1 100 ? -2.895 11.303 9.996 1.00 97.56 100 LYS A CA 1
ATOM 818 C C . LYS A 1 100 ? -3.800 10.933 8.835 1.00 97.56 100 LYS A C 1
ATOM 820 O O . LYS A 1 100 ? -3.630 9.898 8.185 1.00 97.56 100 LYS A O 1
ATOM 825 N N . ARG A 1 101 ? -4.730 11.817 8.507 1.00 96.00 101 ARG A N 1
ATOM 826 C CA . ARG A 1 101 ? -5.670 11.636 7.410 1.00 96.00 101 ARG A CA 1
ATOM 827 C C . ARG A 1 101 ? -5.076 12.063 6.075 1.00 96.00 101 ARG A C 1
ATOM 829 O O . ARG A 1 101 ? -4.370 13.064 5.948 1.00 96.00 101 ARG A O 1
ATOM 836 N N . PHE A 1 102 ? -5.431 11.329 5.02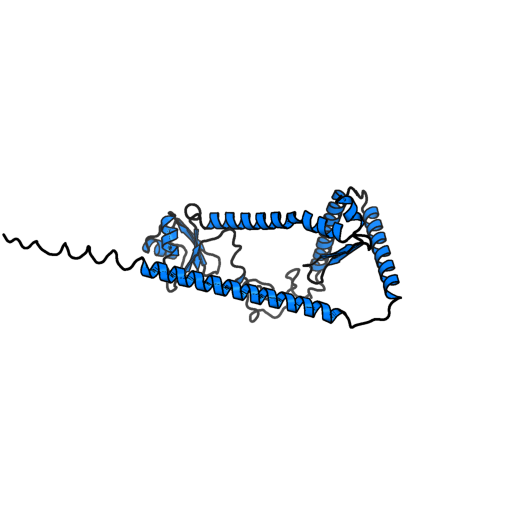5 1.00 93.69 102 PHE A N 1
ATOM 837 C CA . PHE A 1 102 ? -5.182 11.772 3.659 1.00 93.69 102 PHE A CA 1
ATOM 838 C C . PHE A 1 102 ? -6.310 12.699 3.191 1.00 93.69 102 PHE A C 1
ATOM 840 O O . PHE A 1 102 ? -7.476 12.308 3.160 1.00 93.69 102 PHE A O 1
ATOM 847 N N . ASN A 1 103 ? -5.966 13.921 2.774 1.00 89.75 103 ASN A N 1
ATOM 848 C CA . ASN A 1 103 ? -6.937 14.933 2.342 1.00 89.75 103 ASN A CA 1
ATOM 849 C C . ASN A 1 103 ? -7.962 14.387 1.335 1.00 89.75 103 ASN A C 1
ATOM 851 O O . ASN A 1 103 ? -7.605 14.027 0.209 1.00 89.75 103 ASN A O 1
ATOM 855 N N . LYS A 1 104 ? -9.243 14.402 1.738 1.00 88.81 104 LYS A N 1
ATOM 856 C CA . LYS A 1 104 ? -10.404 13.959 0.943 1.00 88.81 104 LYS A CA 1
ATOM 857 C C . LYS A 1 104 ? -10.339 12.494 0.490 1.00 88.81 104 LYS A C 1
ATOM 859 O O . LYS A 1 104 ? -10.896 12.156 -0.553 1.00 88.81 104 LYS A O 1
ATOM 864 N N . MET A 1 105 ? -9.636 11.632 1.222 1.00 91.31 105 MET A N 1
ATOM 865 C CA . MET A 1 105 ? -9.594 10.196 0.939 1.00 91.31 105 MET A CA 1
ATOM 866 C C . MET A 1 105 ? -10.131 9.415 2.144 1.00 91.31 105 MET A C 1
ATOM 868 O O . MET A 1 105 ? -9.835 9.796 3.275 1.00 91.31 105 MET A O 1
ATOM 872 N N . PRO A 1 106 ? -10.866 8.309 1.927 1.00 95.69 106 PRO A N 1
ATOM 873 C CA . PRO A 1 106 ? -11.330 7.426 2.999 1.00 95.69 106 PRO A CA 1
ATOM 874 C C . PRO A 1 106 ? -10.190 6.508 3.474 1.00 95.69 106 PRO A C 1
ATOM 876 O O . PRO A 1 106 ? -10.293 5.281 3.462 1.00 95.69 106 PRO A O 1
ATOM 879 N N . MET A 1 107 ? -9.039 7.109 3.772 1.00 95.56 107 MET A N 1
ATOM 880 C CA . MET A 1 107 ? -7.822 6.436 4.204 1.00 95.56 107 MET A CA 1
ATOM 881 C C . MET A 1 107 ? -7.140 7.275 5.274 1.00 95.56 107 MET A C 1
ATOM 883 O O . MET A 1 107 ? -7.037 8.500 5.143 1.00 95.56 107 MET A O 1
ATOM 887 N N . ILE A 1 108 ? -6.609 6.597 6.279 1.00 96.94 108 ILE A N 1
ATOM 888 C CA . ILE A 1 108 ? -5.825 7.203 7.349 1.00 96.94 108 ILE A CA 1
ATOM 889 C C . ILE A 1 108 ? -4.559 6.388 7.574 1.00 96.94 108 ILE A C 1
ATOM 891 O O . ILE A 1 108 ? -4.540 5.170 7.405 1.00 96.94 108 ILE A O 1
ATOM 895 N N . MET A 1 109 ? -3.495 7.090 7.926 1.00 97.25 109 MET A N 1
ATOM 896 C CA . MET A 1 109 ? -2.239 6.517 8.371 1.00 97.25 109 MET A CA 1
ATOM 897 C C . MET A 1 109 ? -2.216 6.592 9.892 1.00 97.25 109 MET A C 1
ATOM 899 O O . MET A 1 109 ? -2.465 7.659 10.450 1.00 97.25 109 MET A O 1
ATOM 903 N N . ILE A 1 110 ? -1.929 5.475 10.542 1.00 97.94 110 ILE A N 1
ATOM 904 C CA . ILE A 1 110 ? -1.827 5.380 11.995 1.00 97.94 110 ILE A CA 1
ATOM 905 C C . ILE A 1 110 ? -0.433 4.884 12.371 1.00 97.94 110 ILE A C 1
ATOM 907 O O . ILE A 1 110 ? 0.105 3.994 11.712 1.00 97.94 110 ILE A O 1
ATOM 911 N N . THR A 1 111 ? 0.146 5.475 13.408 1.00 97.50 111 THR A N 1
ATOM 912 C CA . THR A 1 111 ? 1.419 5.059 14.003 1.00 97.50 111 THR A CA 1
ATOM 913 C C . THR A 1 111 ? 1.121 4.475 15.377 1.00 97.50 111 THR A C 1
ATOM 915 O O . THR A 1 111 ? 0.573 5.176 16.228 1.00 97.50 111 THR A O 1
ATOM 918 N N . LEU A 1 112 ? 1.444 3.201 15.575 1.00 98.00 112 LEU A N 1
ATOM 919 C CA . LEU A 1 112 ? 1.245 2.480 16.833 1.00 98.00 112 LEU A CA 1
ATOM 920 C C . LEU A 1 112 ? 2.474 2.607 17.736 1.00 98.00 112 LEU A C 1
ATOM 922 O O . LEU A 1 112 ? 3.592 2.764 17.247 1.00 98.00 112 LEU A O 1
ATOM 926 N N . SER A 1 113 ? 2.289 2.480 19.047 1.00 96.88 113 SER A N 1
ATOM 927 C CA . SER A 1 113 ? 3.405 2.510 19.999 1.00 96.88 113 SER A CA 1
ATOM 928 C C . SER A 1 113 ? 4.200 1.205 20.010 1.00 96.88 113 SER A C 1
ATOM 930 O O . SER A 1 113 ? 5.431 1.222 20.137 1.00 96.88 113 SER A O 1
ATOM 932 N N . LYS A 1 114 ? 3.519 0.063 19.850 1.00 96.69 114 LYS A N 1
ATOM 933 C CA . LYS A 1 114 ? 4.098 -1.285 19.976 1.00 96.69 114 LYS A CA 1
ATOM 934 C C . LYS A 1 114 ? 3.984 -2.076 18.670 1.00 96.69 114 LYS A C 1
ATOM 936 O O . LYS A 1 114 ? 2.976 -2.001 17.975 1.00 96.69 114 LYS A O 1
ATOM 941 N N . ALA A 1 115 ? 5.007 -2.876 18.362 1.00 93.75 115 ALA A N 1
ATOM 942 C CA . ALA A 1 115 ? 5.030 -3.731 17.170 1.00 93.75 115 ALA A CA 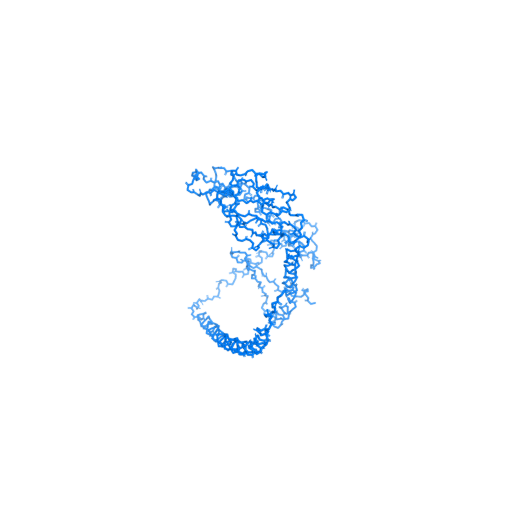1
ATOM 943 C C . ALA A 1 115 ? 4.033 -4.904 17.258 1.00 93.75 115 ALA A C 1
ATOM 945 O O . ALA A 1 115 ? 3.461 -5.316 16.254 1.00 93.75 115 ALA A O 1
ATOM 946 N N . GLU A 1 116 ? 3.766 -5.414 18.462 1.00 94.94 116 GLU A N 1
ATOM 947 C CA . GLU A 1 116 ? 2.808 -6.507 18.698 1.00 94.94 116 GLU A CA 1
ATOM 948 C C . GLU A 1 116 ? 1.378 -6.121 18.283 1.00 94.94 116 GLU A C 1
ATOM 950 O O . GLU A 1 116 ? 0.662 -6.894 17.644 1.00 94.94 116 GLU A O 1
ATOM 955 N N . GLU A 1 117 ? 0.983 -4.880 18.573 1.00 96.44 117 GLU A N 1
ATOM 956 C CA . GLU A 1 117 ? -0.331 -4.338 18.220 1.00 96.44 117 GLU A CA 1
ATOM 957 C C . GLU A 1 117 ? -0.511 -4.205 16.704 1.00 96.44 117 GLU A C 1
ATOM 959 O O . GLU A 1 117 ? -1.629 -4.325 16.204 1.00 96.44 117 GLU A O 1
ATOM 964 N N . MET A 1 118 ? 0.585 -4.028 15.957 1.00 95.19 118 MET A N 1
ATOM 965 C CA . MET A 1 118 ? 0.562 -4.013 14.495 1.00 95.19 118 MET A CA 1
ATOM 966 C C . MET A 1 118 ? 0.098 -5.361 13.933 1.00 95.19 118 MET A C 1
ATOM 968 O O . MET A 1 118 ? -0.686 -5.404 12.988 1.00 95.19 118 MET A O 1
ATOM 972 N N . MET A 1 119 ? 0.547 -6.475 14.512 1.00 94.12 119 MET A N 1
ATOM 973 C CA . MET A 1 119 ? 0.097 -7.796 14.069 1.00 94.12 119 MET A CA 1
ATOM 974 C C . MET A 1 119 ? -1.353 -8.050 14.449 1.00 94.12 119 MET A C 1
ATOM 976 O O . MET A 1 119 ? -2.106 -8.571 13.627 1.00 94.12 119 MET A O 1
ATOM 980 N N . LYS A 1 120 ? -1.751 -7.618 15.648 1.00 96.56 120 LYS A N 1
ATOM 981 C CA . LYS A 1 120 ? -3.134 -7.708 16.119 1.00 96.56 120 LYS A CA 1
ATOM 982 C C . LYS A 1 120 ? -4.085 -6.977 15.162 1.00 96.56 120 LYS A C 1
ATOM 984 O O . LYS A 1 120 ? -4.963 -7.603 14.577 1.00 96.56 120 LYS A O 1
ATOM 989 N N . ILE A 1 121 ? -3.825 -5.698 14.876 1.00 97.38 121 ILE A N 1
ATOM 990 C CA . ILE A 1 121 ? -4.694 -4.889 14.007 1.00 97.38 121 ILE A CA 1
ATOM 991 C C . ILE A 1 121 ? -4.744 -5.399 12.555 1.00 97.38 121 ILE A C 1
ATOM 993 O O . ILE A 1 121 ? -5.756 -5.240 11.880 1.00 97.38 121 ILE A O 1
ATOM 997 N N . LEU A 1 122 ? -3.671 -6.020 12.047 1.00 96.19 122 LEU A N 1
ATOM 998 C CA . LEU A 1 122 ? -3.656 -6.613 10.702 1.00 96.19 122 LEU A CA 1
ATOM 999 C C . LEU A 1 122 ? -4.442 -7.929 10.619 1.00 96.19 122 LEU A C 1
ATOM 1001 O O . LEU A 1 122 ? -4.922 -8.284 9.540 1.00 96.19 122 LEU A O 1
ATOM 1005 N N . GLN A 1 123 ? -4.548 -8.662 11.727 1.00 96.81 123 GLN A N 1
ATOM 1006 C CA . GLN A 1 123 ? -5.360 -9.877 11.828 1.00 96.81 123 GLN A CA 1
ATOM 1007 C C . GLN A 1 123 ? -6.841 -9.550 12.051 1.00 96.81 123 GLN A C 1
ATOM 1009 O O . GLN A 1 123 ? -7.712 -10.299 11.593 1.00 96.81 123 GLN A O 1
ATOM 1014 N N . ASP A 1 124 ? -7.124 -8.411 12.681 1.00 97.31 124 ASP A N 1
ATOM 1015 C CA . ASP A 1 124 ? -8.474 -7.946 12.962 1.00 97.31 124 ASP A CA 1
ATOM 1016 C C . ASP A 1 124 ? -9.193 -7.501 11.681 1.00 97.31 124 ASP A C 1
ATOM 1018 O O . ASP A 1 124 ? -8.947 -6.452 11.087 1.00 97.31 124 ASP A O 1
ATOM 1022 N N . LYS A 1 125 ? -10.141 -8.333 11.241 1.00 93.88 125 LYS A N 1
ATOM 1023 C CA . LYS A 1 125 ? -10.995 -8.051 10.073 1.00 93.88 125 LYS A CA 1
ATOM 1024 C C . LYS A 1 125 ? -12.167 -7.123 10.396 1.00 93.88 125 LYS A C 1
ATOM 1026 O O . LYS A 1 125 ? -12.829 -6.651 9.474 1.00 93.88 125 LYS A O 1
ATOM 1031 N N . ASN A 1 126 ? -12.428 -6.892 11.683 1.00 92.50 126 ASN A N 1
ATOM 1032 C CA . ASN A 1 126 ? -13.664 -6.298 12.181 1.00 92.50 126 ASN A CA 1
ATOM 1033 C C . ASN A 1 126 ? -13.434 -4.963 12.904 1.00 92.50 126 ASN A C 1
ATOM 1035 O O . ASN A 1 126 ? -13.960 -4.752 13.990 1.00 92.50 126 ASN A O 1
ATOM 1039 N N . ILE A 1 127 ? -12.643 -4.061 12.322 1.00 97.88 127 ILE A N 1
ATOM 1040 C CA . ILE A 1 127 ? -12.435 -2.729 12.903 1.00 97.88 127 ILE A CA 1
ATOM 1041 C C . ILE A 1 127 ? -13.568 -1.823 12.426 1.00 97.88 127 ILE A C 1
ATOM 1043 O O . ILE A 1 127 ? -13.613 -1.457 11.250 1.00 97.88 127 ILE A O 1
ATOM 1047 N N . GLN A 1 128 ? -14.490 -1.465 13.315 1.00 98.00 128 GLN A N 1
ATOM 1048 C CA . GLN A 1 128 ? -15.566 -0.531 13.000 1.00 98.00 128 GLN A CA 1
ATOM 1049 C C . GLN A 1 128 ? -15.172 0.885 13.429 1.00 98.00 128 GLN A C 1
ATOM 1051 O O . GLN A 1 128 ? -14.850 1.111 14.592 1.00 98.00 128 GLN A O 1
ATOM 1056 N N . ILE A 1 129 ? -15.213 1.832 12.488 1.00 97.88 129 ILE A N 1
ATOM 1057 C CA . ILE A 1 129 ? -15.027 3.264 12.751 1.00 97.88 129 ILE A CA 1
ATOM 1058 C C . ILE A 1 129 ? -16.275 3.994 12.256 1.00 97.88 129 ILE A C 1
ATOM 1060 O O . ILE A 1 129 ? -16.596 3.957 11.059 1.00 97.88 129 ILE A O 1
ATOM 1064 N N . GLY A 1 130 ? -16.997 4.622 13.185 1.00 96.81 130 GLY A N 1
ATOM 1065 C CA . GLY A 1 130 ? -18.340 5.137 12.936 1.00 96.81 130 GLY A CA 1
ATOM 1066 C C . GLY A 1 130 ? -19.257 4.025 12.412 1.00 96.81 130 GLY A C 1
ATOM 1067 O O . GLY A 1 130 ? -19.466 2.996 13.057 1.00 96.81 130 GLY A O 1
ATOM 1068 N N . TYR A 1 131 ? -19.766 4.198 11.192 1.00 96.25 131 TYR A N 1
ATOM 1069 C CA . TYR A 1 131 ? -20.665 3.239 10.530 1.00 96.25 131 TYR A CA 1
ATOM 1070 C C . TYR A 1 131 ? -19.978 2.353 9.477 1.00 96.25 131 TYR A C 1
ATOM 1072 O O . TYR A 1 131 ? -20.660 1.668 8.717 1.00 96.25 131 TYR A O 1
ATOM 1080 N N . SER A 1 132 ? -18.647 2.406 9.348 1.00 96.88 132 SER A N 1
ATOM 1081 C CA . SER A 1 132 ? -17.914 1.683 8.297 1.00 96.88 132 SER A CA 1
ATOM 1082 C C . SER A 1 132 ? -16.908 0.682 8.852 1.00 96.88 132 SER A C 1
ATOM 1084 O O . SER A 1 132 ? -16.235 0.934 9.849 1.00 96.88 132 SER A O 1
ATOM 1086 N N . MET A 1 133 ? -16.769 -0.441 8.143 1.00 97.50 133 MET A N 1
ATOM 1087 C CA . MET A 1 133 ? -15.749 -1.454 8.410 1.00 97.50 133 MET A CA 1
ATOM 1088 C C . MET A 1 133 ? -14.429 -1.036 7.759 1.00 97.50 133 MET A C 1
ATOM 1090 O O . MET A 1 133 ? -14.303 -1.011 6.527 1.00 97.50 133 MET A O 1
ATOM 1094 N N . ALA A 1 134 ? -13.450 -0.697 8.589 1.00 97.81 134 ALA A N 1
ATOM 1095 C CA . ALA A 1 134 ? -12.121 -0.315 8.159 1.00 97.81 134 ALA A CA 1
ATOM 1096 C C . ALA A 1 134 ? -11.261 -1.552 7.859 1.00 97.81 134 ALA A C 1
ATOM 1098 O O . ALA A 1 134 ? -11.291 -2.548 8.577 1.00 97.81 134 ALA A O 1
ATOM 1099 N N . GLN A 1 135 ? -10.460 -1.479 6.794 1.00 97.25 135 GLN A N 1
ATOM 1100 C CA . GLN A 1 135 ? -9.496 -2.527 6.449 1.00 97.25 135 GLN A CA 1
ATOM 1101 C C . GLN A 1 135 ? -8.079 -2.071 6.790 1.00 97.25 135 GLN A C 1
ATOM 1103 O O . GLN A 1 135 ? -7.588 -1.110 6.188 1.00 97.25 135 GLN A O 1
ATOM 1108 N N . ALA A 1 136 ? -7.407 -2.798 7.680 1.00 96.88 136 ALA A N 1
ATOM 1109 C CA . ALA A 1 136 ? -6.000 -2.585 7.992 1.00 96.88 136 ALA A CA 1
ATOM 1110 C C . ALA A 1 136 ? -5.078 -3.196 6.930 1.00 96.88 136 ALA A C 1
ATOM 1112 O O . ALA A 1 136 ? -5.259 -4.329 6.482 1.00 96.88 136 ALA A O 1
ATOM 1113 N N . VAL A 1 137 ? -4.084 -2.423 6.495 1.00 94.94 137 VAL A N 1
ATOM 1114 C CA . VAL A 1 137 ? -3.050 -2.847 5.544 1.00 94.94 137 VAL A CA 1
ATOM 1115 C C . VAL A 1 137 ? -1.709 -2.271 5.985 1.00 94.94 137 VAL A C 1
ATOM 1117 O O . VAL A 1 137 ? -1.649 -1.137 6.453 1.00 94.94 137 VAL A O 1
ATOM 1120 N N . ILE A 1 138 ? -0.620 -3.017 5.790 1.00 94.31 138 ILE A N 1
ATOM 1121 C CA . ILE A 1 138 ? 0.738 -2.525 6.053 1.00 94.31 138 ILE A CA 1
ATOM 1122 C C . ILE A 1 138 ? 0.999 -1.265 5.220 1.00 94.31 138 ILE A C 1
ATOM 1124 O O . ILE A 1 138 ? 0.755 -1.244 4.005 1.00 94.31 138 ILE A O 1
ATOM 1128 N N . PHE A 1 139 ? 1.493 -0.211 5.870 1.00 93.19 139 PHE A N 1
ATOM 1129 C CA . PHE A 1 139 ? 1.919 0.986 5.165 1.00 93.19 139 PHE A CA 1
ATOM 1130 C C . PHE A 1 139 ? 3.295 0.760 4.538 1.00 93.19 139 PHE A C 1
ATOM 1132 O O . PHE A 1 139 ? 4.260 0.406 5.210 1.00 93.19 139 PHE A O 1
ATOM 1139 N N . ASP A 1 140 ? 3.383 0.989 3.233 1.00 90.44 140 ASP A N 1
ATOM 1140 C CA . ASP A 1 140 ? 4.618 0.879 2.468 1.00 90.44 140 ASP A CA 1
ATOM 1141 C C . ASP A 1 140 ? 4.998 2.275 1.959 1.00 90.44 140 ASP A C 1
ATOM 1143 O O . ASP A 1 140 ? 4.328 2.841 1.089 1.00 90.44 140 ASP A O 1
ATOM 1147 N N . LYS A 1 141 ? 6.080 2.827 2.525 1.00 86.56 141 LYS A N 1
ATOM 1148 C CA . LYS A 1 141 ? 6.639 4.143 2.166 1.00 86.56 141 LYS A CA 1
ATOM 1149 C C . LYS A 1 141 ? 7.099 4.194 0.704 1.00 86.56 141 LYS A C 1
ATOM 1151 O O . LYS A 1 141 ? 7.044 5.254 0.081 1.00 86.56 141 LYS A O 1
ATOM 1156 N N . ASN A 1 142 ? 7.518 3.055 0.153 1.00 82.25 142 ASN A N 1
ATOM 1157 C CA . ASN A 1 142 ? 8.059 2.916 -1.197 1.00 82.25 142 ASN A CA 1
ATOM 1158 C C . ASN A 1 142 ? 6.957 2.671 -2.235 1.00 82.25 142 ASN A C 1
ATOM 1160 O O . ASN A 1 142 ? 7.106 3.021 -3.414 1.00 82.25 142 ASN A O 1
ATOM 1164 N N . ARG A 1 143 ? 5.797 2.152 -1.816 1.00 78.75 143 ARG A N 1
ATOM 1165 C CA . ARG A 1 143 ? 4.589 2.164 -2.645 1.00 78.75 143 ARG A CA 1
ATOM 1166 C C . ARG A 1 143 ? 4.088 3.590 -2.797 1.00 78.75 143 ARG A C 1
ATOM 1168 O O . ARG A 1 143 ? 3.227 4.079 -2.070 1.00 78.75 143 ARG A O 1
ATOM 1175 N N . SER A 1 144 ? 4.595 4.233 -3.847 1.00 57.50 144 SER A N 1
ATOM 1176 C CA . SER A 1 144 ? 4.010 5.447 -4.412 1.00 57.50 144 SER A CA 1
ATOM 1177 C C . SER A 1 144 ? 2.479 5.330 -4.424 1.00 57.50 144 SER A C 1
ATOM 1179 O O . SER A 1 144 ? 1.924 4.399 -5.013 1.00 57.50 144 SER A O 1
ATOM 1181 N N . ARG A 1 145 ? 1.844 6.258 -3.689 1.00 64.19 145 ARG A N 1
ATOM 1182 C CA . ARG A 1 145 ? 0.402 6.521 -3.522 1.00 64.19 145 ARG A CA 1
ATOM 1183 C C . ARG A 1 145 ? -0.466 5.708 -4.498 1.00 64.19 145 ARG A C 1
ATOM 1185 O O . ARG A 1 145 ? -0.253 5.879 -5.697 1.00 64.19 145 ARG A O 1
ATOM 1192 N N . PRO A 1 146 ? -1.456 4.901 -4.054 1.00 60.62 146 PRO A N 1
ATOM 1193 C CA . PRO A 1 146 ? -2.175 3.939 -4.898 1.00 60.62 146 PRO A CA 1
ATOM 1194 C C . PRO A 1 146 ? -2.522 4.492 -6.291 1.00 60.62 146 PRO A C 1
ATOM 1196 O O . PRO A 1 146 ? -3.530 5.178 -6.462 1.00 60.62 146 PRO A O 1
ATOM 1199 N N . LYS A 1 147 ? -1.683 4.206 -7.303 1.00 59.12 147 LYS A N 1
ATOM 1200 C CA . LYS A 1 147 ? -1.796 4.828 -8.640 1.00 59.12 147 LYS A CA 1
ATOM 1201 C C . LYS A 1 147 ? -3.152 4.547 -9.290 1.00 59.12 147 LYS A C 1
ATOM 1203 O O . LYS A 1 147 ? -3.635 5.346 -10.084 1.00 59.12 147 LYS A O 1
ATOM 1208 N N . HIS A 1 148 ? -3.788 3.439 -8.906 1.00 54.34 148 HIS A N 1
ATOM 1209 C CA . HIS A 1 148 ? -5.066 2.993 -9.452 1.00 54.34 148 HIS A CA 1
ATOM 1210 C C . HIS A 1 148 ? -6.265 3.885 -9.081 1.00 54.34 148 HIS A C 1
ATOM 1212 O O . HIS A 1 148 ? -7.234 3.921 -9.839 1.00 54.34 148 HIS A O 1
ATOM 1218 N N . HIS A 1 149 ? -6.199 4.638 -7.975 1.00 57.00 149 HIS A N 1
ATOM 1219 C CA . HIS A 1 149 ? -7.265 5.580 -7.615 1.00 57.00 149 HIS A CA 1
ATOM 1220 C C . HIS A 1 149 ? -7.097 6.943 -8.290 1.00 57.00 149 HIS A C 1
ATOM 1222 O O . HIS A 1 149 ? -8.093 7.610 -8.554 1.00 57.00 149 HIS A O 1
ATOM 1228 N N . PHE A 1 150 ? -5.874 7.311 -8.683 1.00 63.72 150 PHE A N 1
ATOM 1229 C CA . PHE A 1 150 ? -5.599 8.528 -9.448 1.00 63.72 150 PHE A CA 1
ATOM 1230 C C . PHE A 1 150 ? -5.817 8.299 -10.939 1.00 63.72 150 PHE A C 1
ATOM 1232 O O . PHE A 1 150 ? -4.915 8.480 -11.756 1.00 63.72 150 PHE A O 1
ATOM 1239 N N . LYS A 1 151 ? -7.043 7.917 -11.321 1.00 70.38 151 LYS A N 1
ATOM 1240 C CA . LYS A 1 151 ? -7.429 7.960 -12.732 1.00 70.38 151 LYS A CA 1
ATOM 1241 C C . LYS A 1 151 ? -7.417 9.418 -13.167 1.00 70.38 151 LYS A C 1
ATOM 1243 O O . LYS A 1 151 ? -8.249 10.227 -12.757 1.00 70.38 151 LYS A O 1
ATOM 1248 N N . GLN A 1 152 ? -6.425 9.752 -13.980 1.00 77.69 152 GLN A N 1
ATOM 1249 C CA . GLN A 1 152 ? -6.365 11.032 -14.650 1.00 77.69 152 GLN A CA 1
ATOM 1250 C C . GLN A 1 152 ? -7.521 11.095 -15.654 1.00 77.69 152 GLN A C 1
ATOM 1252 O O . GLN A 1 152 ? -7.665 10.221 -16.513 1.00 77.69 152 GLN A O 1
ATOM 1257 N N . CYS A 1 153 ? -8.369 12.113 -15.540 1.00 80.38 153 CYS A N 1
ATOM 1258 C CA . CYS A 1 153 ? -9.464 12.321 -16.477 1.00 80.38 153 CYS A CA 1
ATOM 1259 C C . CYS A 1 153 ? -8.905 12.482 -17.897 1.00 80.38 153 CYS A C 1
ATOM 1261 O O . CYS A 1 153 ? -8.084 13.366 -18.137 1.00 80.38 153 CYS A O 1
ATOM 1263 N N . ARG A 1 154 ? -9.372 11.674 -18.860 1.00 79.94 154 ARG A N 1
ATOM 1264 C CA . ARG A 1 154 ? -8.904 11.758 -20.258 1.00 79.94 154 ARG A CA 1
ATOM 1265 C C . ARG A 1 154 ? -9.238 13.097 -20.932 1.00 79.94 154 ARG A C 1
ATOM 1267 O O . ARG A 1 154 ? -8.559 13.465 -21.880 1.00 79.94 154 ARG A O 1
ATOM 1274 N N . ASN A 1 155 ? -10.250 13.820 -20.442 1.00 78.25 155 ASN A N 1
ATOM 1275 C CA . ASN A 1 155 ? -10.701 15.084 -21.036 1.00 78.25 155 ASN A CA 1
ATOM 1276 C C . ASN A 1 155 ? -9.986 16.317 -20.468 1.00 78.25 155 ASN A C 1
ATOM 1278 O O . ASN A 1 155 ? -9.675 17.245 -21.213 1.00 78.25 155 ASN A O 1
ATOM 1282 N N . CYS A 1 156 ? -9.760 16.359 -19.152 1.00 80.19 156 CYS A N 1
ATOM 1283 C CA . CYS A 1 156 ? -9.212 17.540 -18.476 1.00 80.19 156 CYS A CA 1
ATOM 1284 C C . CYS A 1 156 ? -7.848 17.300 -17.821 1.00 80.19 156 CYS A C 1
ATOM 1286 O O . CYS A 1 156 ? -7.283 18.221 -17.242 1.00 80.19 156 CYS A O 1
ATOM 1288 N N . HIS A 1 157 ? -7.330 16.072 -17.870 1.00 75.94 157 HIS A N 1
ATOM 1289 C CA . HIS A 1 157 ? -6.053 15.679 -17.281 1.00 75.94 157 HIS A CA 1
ATOM 1290 C C . HIS A 1 157 ? -5.921 15.927 -15.761 1.00 75.94 157 HIS A C 1
ATOM 1292 O O . HIS A 1 157 ? -4.833 15.775 -15.207 1.00 75.94 157 HIS A O 1
ATOM 1298 N N . LYS A 1 158 ? -7.017 16.245 -15.053 1.00 75.56 158 LYS A N 1
ATOM 1299 C CA . LYS A 1 158 ? -7.049 16.350 -13.585 1.00 75.56 158 LYS A CA 1
ATOM 1300 C C . LYS A 1 158 ? -7.157 14.965 -12.944 1.00 75.56 158 LYS A C 1
ATOM 1302 O O . LYS A 1 158 ? -7.815 14.075 -13.487 1.00 75.56 158 LYS A O 1
ATOM 1307 N N . LEU A 1 159 ? -6.515 14.788 -11.791 1.00 75.94 159 LEU A N 1
ATOM 1308 C CA . LEU A 1 159 ? -6.598 13.558 -10.999 1.00 75.94 159 LEU A CA 1
ATOM 1309 C C . LEU A 1 159 ? -7.953 13.462 -10.273 1.00 75.94 159 LEU A C 1
ATOM 1311 O O . LEU A 1 159 ? -8.519 14.489 -9.902 1.00 75.94 159 LEU A O 1
ATOM 1315 N N . ASN A 1 160 ? -8.448 12.238 -10.054 1.00 72.00 160 ASN A N 1
ATOM 1316 C CA . ASN A 1 160 ? -9.674 11.926 -9.291 1.00 72.00 160 ASN A CA 1
ATOM 1317 C C . ASN A 1 160 ? -10.954 12.597 -9.819 1.00 72.00 160 ASN A C 1
ATOM 1319 O O . ASN A 1 160 ? -11.893 12.851 -9.069 1.00 72.00 160 ASN A O 1
ATOM 1323 N N . HIS A 1 161 ? -11.003 12.888 -11.119 1.00 76.75 161 HIS A N 1
ATOM 1324 C CA . HIS A 1 161 ? -12.153 13.512 -11.764 1.00 76.75 161 HIS A CA 1
ATOM 1325 C C . HIS A 1 161 ? -12.760 12.559 -12.806 1.00 76.75 161 HIS A C 1
ATOM 1327 O O . HIS A 1 161 ? -12.051 12.008 -13.649 1.00 76.75 161 HIS A O 1
ATOM 1333 N N . ILE A 1 162 ? -14.077 12.333 -12.741 1.00 74.25 162 ILE A N 1
ATOM 1334 C CA . ILE A 1 162 ? -14.800 11.461 -13.678 1.00 74.25 162 ILE A CA 1
ATOM 1335 C C . ILE A 1 162 ? -15.088 12.247 -14.958 1.00 74.25 162 ILE A C 1
ATOM 1337 O O . ILE A 1 162 ? -15.723 13.299 -14.908 1.00 74.25 162 ILE A O 1
ATOM 1341 N N . ALA A 1 163 ? -14.693 11.714 -16.119 1.00 74.94 163 ALA A N 1
ATOM 1342 C CA . ALA A 1 163 ? -14.828 12.388 -17.417 1.00 74.94 163 ALA A CA 1
ATOM 1343 C C . ALA A 1 163 ? -16.250 12.890 -17.733 1.00 74.94 163 ALA A C 1
ATOM 1345 O O . ALA A 1 163 ? -16.390 13.907 -18.410 1.00 74.94 163 ALA A O 1
ATOM 1346 N N . LYS A 1 164 ? -17.286 12.230 -17.193 1.00 79.94 164 LYS A N 1
ATOM 1347 C CA . LYS A 1 164 ? -18.698 12.630 -17.320 1.00 79.94 164 LYS A CA 1
ATOM 1348 C C . LYS A 1 164 ? -18.984 14.022 -16.736 1.00 79.94 164 LYS A C 1
ATOM 1350 O O . LYS A 1 164 ? -19.796 14.750 -17.290 1.00 79.94 164 LYS A O 1
ATOM 1355 N N . ASN A 1 165 ? -18.253 14.425 -15.694 1.00 74.06 165 ASN A N 1
ATOM 1356 C CA . ASN A 1 165 ? -18.414 15.715 -15.015 1.00 74.06 165 ASN A CA 1
ATOM 1357 C C . ASN A 1 165 ? -17.404 16.766 -15.510 1.00 74.06 165 ASN A C 1
ATOM 1359 O O . ASN A 1 165 ? -17.191 17.787 -14.854 1.00 74.06 165 ASN A O 1
ATOM 1363 N N . ALA A 1 166 ? -16.686 16.502 -16.609 1.00 78.62 166 ALA A N 1
ATOM 1364 C CA . ALA A 1 166 ? -15.685 17.432 -17.122 1.00 78.62 166 ALA A CA 1
ATOM 1365 C C . ALA A 1 166 ? -16.413 18.419 -18.021 1.00 78.62 166 ALA A C 1
ATOM 1367 O O . ALA A 1 166 ? -16.955 18.024 -19.052 1.00 78.62 166 ALA A O 1
ATOM 1368 N N . GLN A 1 167 ? -16.391 19.708 -17.674 1.00 76.06 167 GLN A N 1
ATOM 1369 C CA . GLN A 1 167 ? -16.742 20.742 -18.645 1.00 76.06 167 GLN A CA 1
ATOM 1370 C C . GLN A 1 167 ? -15.913 20.498 -19.915 1.00 76.06 167 GLN A C 1
ATOM 1372 O O . GLN A 1 167 ? -14.689 20.390 -19.833 1.00 76.06 167 GLN A O 1
ATOM 1377 N N . LYS A 1 168 ? -16.585 20.380 -21.071 1.00 70.19 168 LYS A N 1
ATOM 1378 C CA . LYS A 1 168 ? -16.079 19.855 -22.362 1.00 70.19 168 LYS A CA 1
ATOM 1379 C C . LYS A 1 168 ? -14.848 20.564 -22.958 1.00 70.19 168 LYS A C 1
ATOM 1381 O O . LYS A 1 168 ? -14.446 20.258 -24.078 1.00 70.19 168 LYS A O 1
ATOM 1386 N N . ARG A 1 169 ? -14.236 21.521 -22.265 1.00 72.69 169 ARG A N 1
ATOM 1387 C CA . ARG A 1 169 ? -13.054 22.224 -22.766 1.00 72.69 169 ARG A CA 1
ATOM 1388 C C . ARG A 1 169 ? -11.843 21.307 -22.623 1.00 72.69 169 ARG A C 1
ATOM 1390 O O . ARG A 1 169 ? -11.353 21.101 -21.514 1.00 72.69 169 ARG A O 1
ATOM 1397 N N . LYS A 1 170 ? -11.382 20.760 -23.753 1.00 73.38 170 LYS A N 1
ATOM 1398 C CA . LYS A 1 170 ? -10.123 20.014 -23.841 1.00 73.38 170 LYS A CA 1
ATOM 1399 C C . LYS A 1 170 ? -9.004 20.893 -23.281 1.00 73.38 170 LYS A C 1
ATOM 1401 O O . LYS A 1 170 ? -8.836 22.040 -23.696 1.00 73.38 170 LYS A O 1
ATOM 1406 N N . ILE A 1 171 ? -8.288 20.363 -22.300 1.00 83.50 171 ILE A N 1
ATOM 1407 C CA . ILE A 1 171 ? -7.093 20.993 -21.744 1.00 83.50 171 ILE A CA 1
ATOM 1408 C C . ILE A 1 171 ? -5.891 20.403 -22.478 1.00 83.50 171 ILE A C 1
ATOM 1410 O O . ILE A 1 171 ? -5.861 19.202 -22.747 1.00 83.50 171 ILE A O 1
ATOM 1414 N N . CYS A 1 172 ? -4.907 21.228 -22.827 1.00 83.56 172 CYS A N 1
ATOM 1415 C CA . CYS A 1 172 ? -3.703 20.732 -23.477 1.00 83.56 172 CYS A CA 1
ATOM 1416 C C . CYS A 1 172 ? -2.903 19.815 -22.541 1.00 83.56 172 CYS A C 1
ATOM 1418 O O . CYS A 1 172 ? -2.570 20.198 -21.418 1.00 83.56 172 CYS A O 1
ATOM 1420 N N . LYS A 1 173 ? -2.533 18.628 -23.039 1.00 79.25 173 LYS A N 1
ATOM 1421 C CA . LYS A 1 173 ? -1.753 17.619 -22.304 1.00 79.25 173 LYS A CA 1
ATOM 1422 C C . LYS A 1 173 ? -0.383 18.125 -21.831 1.00 79.25 173 LYS A C 1
ATOM 1424 O O . LYS A 1 173 ? 0.104 17.650 -20.814 1.00 79.25 173 LYS A O 1
ATOM 1429 N N . TYR A 1 174 ? 0.239 19.047 -22.567 1.00 81.31 174 TYR A N 1
ATOM 1430 C CA . TYR A 1 174 ? 1.623 19.467 -22.321 1.00 81.31 174 TYR A CA 1
ATOM 1431 C C . TYR A 1 174 ? 1.749 20.649 -21.359 1.00 81.31 174 TYR A C 1
ATOM 1433 O O . TYR A 1 174 ? 2.707 20.701 -20.602 1.00 81.31 174 TYR A O 1
ATOM 1441 N N . CYS A 1 175 ? 0.799 21.588 -21.363 1.00 85.69 175 CYS A N 1
ATOM 1442 C CA . CYS A 1 175 ? 0.899 22.797 -20.537 1.00 85.69 175 CYS A CA 1
ATOM 1443 C C . CYS A 1 175 ? -0.276 23.016 -19.576 1.00 85.69 175 CYS A C 1
ATOM 1445 O O . CYS A 1 175 ? -0.254 23.966 -18.804 1.00 85.69 175 CYS A O 1
ATOM 1447 N N . GLY A 1 176 ? -1.332 22.198 -19.631 1.00 82.94 176 GLY A N 1
ATOM 1448 C CA . GLY A 1 176 ? -2.484 22.344 -18.736 1.00 82.94 176 GLY A CA 1
ATOM 1449 C C . GLY A 1 176 ? -3.381 23.563 -19.013 1.00 82.94 176 GLY A C 1
ATOM 1450 O O . GLY A 1 176 ? -4.367 23.761 -18.300 1.00 82.94 176 GLY A O 1
ATOM 1451 N N . LEU A 1 177 ? -3.095 24.366 -20.047 1.00 85.69 177 LEU A N 1
ATOM 1452 C CA . LEU A 1 177 ? -3.920 25.511 -20.447 1.00 85.69 177 LEU A CA 1
ATOM 1453 C C . LEU A 1 177 ? -5.060 25.096 -21.393 1.00 85.69 177 LEU A C 1
ATOM 1455 O O . LEU A 1 177 ? -4.981 24.097 -22.114 1.00 85.69 177 LEU A O 1
ATOM 1459 N N . LYS A 1 178 ? -6.139 25.884 -21.384 1.00 84.38 178 LYS A N 1
ATOM 1460 C CA . LYS A 1 178 ? -7.311 25.712 -22.261 1.00 84.38 178 LYS A CA 1
ATOM 1461 C C . LYS A 1 178 ? -7.049 26.320 -23.655 1.00 84.38 178 LYS A C 1
ATOM 1463 O O . LYS A 1 178 ? -6.074 27.041 -23.853 1.00 84.38 178 LYS A O 1
ATOM 1468 N N . ASN A 1 179 ? -7.955 26.057 -24.600 1.00 84.19 179 ASN A N 1
ATOM 1469 C CA . ASN A 1 179 ? -8.100 26.771 -25.883 1.00 84.19 179 ASN A CA 1
ATOM 1470 C C . ASN A 1 179 ? -6.979 26.600 -26.925 1.00 84.19 179 ASN A C 1
ATOM 1472 O O . ASN A 1 179 ? -6.847 27.428 -27.819 1.00 84.19 179 ASN A O 1
ATOM 1476 N N . HIS A 1 180 ? -6.200 25.523 -26.869 1.00 86.00 180 HIS A N 1
ATOM 1477 C CA . HIS A 1 180 ? -5.354 25.141 -28.000 1.00 86.00 180 HIS A CA 1
ATOM 1478 C C . HIS A 1 180 ? -5.215 23.624 -28.086 1.00 86.00 180 HIS A C 1
ATOM 1480 O O . HIS A 1 180 ? -5.390 22.897 -27.105 1.00 86.00 180 HIS A O 1
ATOM 1486 N N . GLU A 1 181 ? -4.901 23.146 -29.283 1.00 82.62 181 GLU A N 1
ATOM 1487 C CA . GLU A 1 181 ? -4.595 21.742 -29.515 1.00 82.62 181 GLU A CA 1
ATOM 1488 C C . GLU A 1 181 ? -3.189 21.410 -29.020 1.00 82.62 181 GLU A C 1
ATOM 1490 O O . GLU A 1 181 ? -2.264 22.215 -29.133 1.00 82.62 181 GLU A O 1
ATOM 1495 N N . ALA A 1 182 ? -3.002 20.186 -28.523 1.00 82.44 182 ALA A N 1
ATOM 1496 C CA . ALA A 1 182 ? -1.700 19.705 -28.069 1.00 82.44 182 ALA A CA 1
ATOM 1497 C C . ALA A 1 182 ? -0.625 19.767 -29.176 1.00 82.44 182 ALA A C 1
ATOM 1499 O O . ALA A 1 182 ? 0.552 19.960 -28.879 1.00 82.44 182 ALA A O 1
ATOM 1500 N N . SER A 1 183 ? -1.035 19.669 -30.445 1.00 80.81 183 SER A N 1
ATOM 1501 C CA . SER A 1 183 ? -0.191 19.849 -31.633 1.00 80.81 183 SER A CA 1
ATOM 1502 C C . SER A 1 183 ? 0.408 21.255 -31.746 1.00 80.81 183 SER A C 1
ATOM 1504 O O . SER A 1 183 ? 1.534 21.381 -32.214 1.00 80.81 183 SER A O 1
ATOM 1506 N N . LYS A 1 184 ? -0.305 22.285 -31.270 1.00 85.44 184 LYS A N 1
ATOM 1507 C CA . LYS A 1 184 ? 0.069 23.710 -31.337 1.00 85.44 184 LYS A CA 1
ATOM 1508 C C . LYS A 1 184 ? 0.609 24.253 -30.006 1.00 85.44 184 LYS A C 1
ATOM 1510 O O . LYS A 1 184 ? 0.721 25.462 -29.820 1.00 85.44 184 LYS A O 1
ATOM 1515 N N . CYS A 1 185 ? 0.901 23.381 -29.043 1.00 86.25 185 CYS A N 1
ATOM 1516 C CA . CYS A 1 185 ? 1.379 23.793 -27.729 1.00 86.25 185 CYS A CA 1
ATOM 1517 C C . CYS A 1 185 ? 2.862 24.186 -27.768 1.00 86.25 185 CYS A C 1
ATOM 1519 O O . CYS A 1 185 ? 3.709 23.347 -28.073 1.00 86.25 185 CYS A O 1
ATOM 1521 N N . ARG A 1 186 ? 3.197 25.420 -27.363 1.00 82.62 186 ARG A N 1
ATOM 1522 C CA . ARG A 1 186 ? 4.600 25.869 -27.238 1.00 82.62 186 ARG A CA 1
ATOM 1523 C C . ARG A 1 186 ? 5.415 24.982 -26.290 1.00 82.62 186 ARG A C 1
ATOM 1525 O O . ARG A 1 186 ? 6.553 24.655 -26.593 1.00 82.62 186 ARG A O 1
ATOM 1532 N N . THR A 1 187 ? 4.823 24.512 -25.190 1.00 79.56 187 THR A N 1
ATOM 1533 C CA . THR A 1 187 ? 5.495 23.617 -24.228 1.00 79.56 187 THR A CA 1
ATOM 1534 C C . THR A 1 187 ? 5.842 22.258 -24.833 1.00 79.56 187 THR A C 1
ATOM 1536 O O . THR A 1 187 ? 6.843 21.666 -24.454 1.00 79.56 187 THR A O 1
ATOM 1539 N N . ARG A 1 188 ? 5.069 21.773 -25.815 1.00 76.00 188 ARG A N 1
ATOM 1540 C CA . ARG A 1 188 ? 5.433 20.560 -26.559 1.00 76.00 188 ARG A CA 1
ATOM 1541 C C . ARG A 1 188 ? 6.699 20.781 -27.381 1.00 76.00 188 ARG A C 1
ATOM 1543 O O . ARG A 1 188 ? 7.536 19.892 -27.416 1.00 76.00 188 ARG A O 1
ATOM 1550 N N . MET A 1 189 ? 6.829 21.941 -28.026 1.00 66.44 189 MET A N 1
ATOM 1551 C CA . MET A 1 189 ? 8.031 22.279 -28.797 1.00 66.44 189 MET A CA 1
ATOM 1552 C C . MET A 1 189 ? 9.258 22.333 -27.882 1.00 66.44 189 MET A C 1
ATOM 1554 O O . MET A 1 189 ? 10.252 21.685 -28.176 1.00 66.44 189 MET A O 1
ATOM 1558 N N . ILE A 1 190 ? 9.122 22.950 -26.703 1.00 70.69 190 ILE A N 1
ATOM 1559 C CA . ILE A 1 190 ? 10.186 22.980 -25.687 1.00 70.69 190 ILE A CA 1
ATOM 1560 C C . ILE A 1 190 ? 10.537 21.567 -25.193 1.00 70.69 190 ILE A C 1
ATOM 1562 O O . ILE A 1 190 ? 11.709 21.257 -25.022 1.00 70.69 190 ILE A O 1
ATOM 1566 N N . GLN A 1 191 ? 9.550 20.687 -24.988 1.00 60.81 191 GLN A N 1
ATOM 1567 C CA . GLN A 1 191 ? 9.814 19.300 -24.588 1.00 60.81 191 GLN A CA 1
ATOM 1568 C C . GLN A 1 191 ? 10.591 18.537 -25.666 1.00 60.81 191 GLN A C 1
ATOM 1570 O O . GLN A 1 191 ? 11.521 17.815 -25.334 1.00 60.81 191 GLN A O 1
ATOM 1575 N N . VAL A 1 192 ? 10.256 18.730 -26.946 1.00 67.19 192 VAL A N 1
ATOM 1576 C CA . VAL A 1 192 ? 11.015 18.139 -28.059 1.00 67.19 192 VAL A CA 1
ATOM 1577 C C . VAL A 1 192 ? 12.450 18.667 -28.065 1.00 67.19 192 VAL A C 1
ATOM 1579 O O . VAL A 1 192 ? 13.375 17.880 -28.237 1.00 67.19 192 VAL A O 1
ATOM 1582 N N . ASP A 1 193 ? 12.657 19.958 -27.805 1.00 68.50 193 ASP A N 1
ATOM 1583 C CA . ASP A 1 193 ? 14.000 20.541 -27.721 1.00 68.50 193 ASP A CA 1
ATOM 1584 C C . ASP A 1 193 ? 14.801 19.994 -26.527 1.00 68.50 193 ASP A C 1
ATOM 1586 O O . ASP A 1 193 ? 15.994 19.723 -26.663 1.00 68.50 193 ASP A O 1
ATOM 1590 N N . ILE A 1 194 ? 14.153 19.769 -25.377 1.00 68.31 194 ILE A N 1
ATOM 1591 C CA . ILE A 1 194 ? 14.765 19.123 -24.204 1.00 68.31 194 ILE A CA 1
ATOM 1592 C C . ILE A 1 194 ? 15.104 17.664 -24.511 1.00 68.31 194 ILE A C 1
ATOM 1594 O O . ILE A 1 194 ? 16.209 17.230 -24.207 1.00 68.31 194 ILE A O 1
ATOM 1598 N N . ASP A 1 195 ? 14.206 16.914 -25.147 1.00 67.94 195 ASP A N 1
ATOM 1599 C CA . ASP A 1 195 ? 14.445 15.515 -25.504 1.00 67.94 195 ASP A CA 1
ATOM 1600 C C . ASP A 1 195 ? 15.599 15.406 -26.521 1.00 67.94 195 ASP A C 1
ATOM 1602 O O . ASP A 1 195 ? 16.472 14.546 -26.387 1.00 67.94 195 ASP A O 1
ATOM 1606 N N . VAL A 1 196 ? 15.674 16.331 -27.487 1.00 69.94 196 VAL A N 1
ATOM 1607 C CA . VAL A 1 196 ? 16.798 16.467 -28.431 1.00 69.94 196 VAL A CA 1
ATOM 1608 C C . VAL A 1 196 ? 18.089 16.858 -27.705 1.00 69.94 196 VAL A C 1
ATOM 1610 O O . VAL A 1 196 ? 19.156 16.331 -28.024 1.00 69.94 196 VAL A O 1
ATOM 1613 N N . TYR A 1 197 ? 18.021 17.743 -26.711 1.00 71.19 197 TYR A N 1
ATOM 1614 C CA . TYR A 1 197 ? 19.169 18.146 -25.900 1.00 71.19 197 TYR A CA 1
ATOM 1615 C C . TYR A 1 197 ? 19.684 17.003 -25.012 1.00 71.19 197 TYR A C 1
ATOM 1617 O O . TYR A 1 197 ? 20.885 16.733 -24.990 1.00 71.19 197 TYR A O 1
ATOM 1625 N N . CYS A 1 198 ? 18.795 16.270 -24.342 1.00 64.56 198 CYS A N 1
ATOM 1626 C CA . CYS A 1 198 ? 19.128 15.078 -23.569 1.00 64.56 198 CYS A CA 1
ATOM 1627 C C . CYS A 1 198 ? 19.706 13.982 -24.468 1.00 64.56 198 CYS A C 1
ATOM 1629 O O . CYS A 1 198 ? 20.740 13.408 -24.132 1.00 64.56 198 CYS A O 1
ATOM 1631 N N . ALA A 1 199 ? 19.116 13.742 -25.643 1.00 71.25 199 ALA A N 1
ATOM 1632 C CA . ALA A 1 199 ? 19.673 12.824 -26.633 1.00 71.25 199 ALA A CA 1
ATOM 1633 C C . ALA A 1 199 ? 21.071 13.269 -27.086 1.00 71.25 199 ALA A C 1
ATOM 1635 O O . ALA A 1 199 ? 21.975 12.444 -27.178 1.00 71.25 199 ALA A O 1
ATOM 1636 N N . ARG A 1 200 ? 21.288 14.573 -27.301 1.00 70.50 200 ARG A N 1
ATOM 1637 C CA . ARG A 1 200 ? 22.600 15.139 -27.636 1.00 70.50 200 ARG A CA 1
ATOM 1638 C C . ARG A 1 200 ? 23.624 14.916 -26.520 1.00 70.50 200 ARG A C 1
ATOM 1640 O O . ARG A 1 200 ? 24.737 14.507 -26.833 1.00 70.50 200 ARG A O 1
ATOM 1647 N N . ILE A 1 201 ? 23.268 15.132 -25.252 1.00 67.38 201 ILE A N 1
ATOM 1648 C CA . ILE A 1 201 ? 24.155 14.851 -24.109 1.00 67.38 201 ILE A CA 1
ATOM 1649 C C . ILE A 1 201 ? 24.478 13.359 -24.034 1.00 67.38 201 ILE A C 1
ATOM 1651 O O . ILE A 1 201 ? 25.643 12.998 -23.913 1.00 67.38 201 ILE A O 1
ATOM 1655 N N . ILE A 1 202 ? 23.475 12.488 -24.159 1.00 69.62 202 ILE A N 1
ATOM 1656 C CA . ILE A 1 202 ? 23.666 11.032 -24.124 1.00 69.62 202 ILE A CA 1
ATOM 1657 C C . ILE A 1 202 ? 24.590 10.586 -25.264 1.00 69.62 202 ILE A C 1
ATOM 1659 O O . ILE A 1 202 ? 25.540 9.845 -25.028 1.00 69.62 202 ILE A O 1
ATOM 1663 N N . ILE A 1 203 ? 24.370 11.080 -26.485 1.00 69.88 203 ILE A N 1
ATOM 1664 C CA . ILE A 1 203 ? 25.234 10.804 -27.640 1.00 69.88 203 ILE A CA 1
ATOM 1665 C C . ILE A 1 203 ? 26.654 11.314 -27.382 1.00 69.88 203 ILE A C 1
ATOM 1667 O O . ILE A 1 203 ? 27.613 10.607 -27.677 1.00 69.88 203 ILE A O 1
ATOM 1671 N N . GLN A 1 204 ? 26.807 12.503 -26.803 1.00 64.44 204 GLN A N 1
ATOM 1672 C CA . GLN A 1 204 ? 28.117 13.071 -26.504 1.00 64.44 204 GLN A CA 1
ATOM 1673 C C . GLN A 1 204 ? 28.864 12.256 -25.440 1.00 64.44 204 GLN A C 1
ATOM 1675 O O . GLN A 1 204 ? 30.033 11.954 -25.638 1.00 64.44 204 GLN A O 1
ATOM 1680 N N . VAL A 1 205 ? 28.186 11.792 -24.387 1.00 66.38 205 VAL A N 1
ATOM 1681 C CA . VAL A 1 205 ? 28.755 10.866 -23.389 1.00 66.38 205 VAL A CA 1
ATOM 1682 C C . VAL A 1 205 ? 29.163 9.537 -24.036 1.00 66.38 205 VAL A C 1
ATOM 1684 O O . VAL A 1 205 ? 30.260 9.038 -23.787 1.00 66.38 205 VAL A O 1
ATOM 1687 N N . ILE A 1 206 ? 28.325 8.981 -24.918 1.00 67.69 206 ILE A N 1
ATOM 1688 C CA . ILE A 1 206 ? 28.636 7.749 -25.658 1.00 67.69 206 ILE A CA 1
ATOM 1689 C C . ILE A 1 206 ? 29.872 7.934 -26.555 1.00 67.69 206 ILE A C 1
ATOM 1691 O O . ILE A 1 206 ? 30.689 7.020 -26.655 1.00 67.69 206 ILE A O 1
ATOM 1695 N N . LEU A 1 207 ? 30.025 9.091 -27.205 1.00 63.72 207 LEU A N 1
ATOM 1696 C CA . LEU A 1 207 ? 31.163 9.391 -28.082 1.00 63.72 207 LEU A CA 1
ATOM 1697 C C . LEU A 1 207 ? 32.449 9.684 -27.294 1.00 63.72 207 LEU A C 1
ATOM 1699 O O . LEU A 1 207 ? 33.506 9.178 -27.673 1.00 63.72 207 LEU A O 1
ATOM 1703 N N . CYS A 1 208 ? 32.359 10.379 -26.155 1.00 63.81 208 CYS A N 1
ATOM 1704 C CA . CYS A 1 208 ? 33.488 10.574 -25.241 1.00 63.81 208 CYS A CA 1
ATOM 1705 C C . CYS A 1 208 ? 34.030 9.231 -24.725 1.00 63.81 208 CYS A C 1
ATOM 1707 O O . CYS A 1 208 ? 35.241 9.026 -24.711 1.00 63.81 208 CYS A O 1
ATOM 1709 N N . ASN A 1 209 ? 33.152 8.270 -24.412 1.00 58.75 209 ASN A N 1
ATOM 1710 C CA . ASN A 1 209 ? 33.555 6.912 -24.022 1.00 58.75 209 ASN A CA 1
ATOM 1711 C C . ASN A 1 209 ? 34.247 6.125 -25.154 1.00 58.75 209 ASN A C 1
ATOM 1713 O O . ASN A 1 209 ? 34.910 5.124 -24.890 1.00 58.75 209 ASN A O 1
ATOM 1717 N N . LYS A 1 210 ? 34.116 6.562 -26.415 1.00 66.81 210 LYS A N 1
ATOM 1718 C CA . LYS A 1 210 ? 34.843 6.005 -27.569 1.00 66.81 210 LYS A CA 1
ATOM 1719 C C . LYS A 1 210 ? 36.156 6.742 -27.874 1.00 66.81 210 LYS A C 1
ATOM 1721 O O . LYS A 1 210 ? 36.818 6.388 -28.847 1.00 66.81 210 LYS A O 1
ATOM 1726 N N . GLY A 1 211 ? 36.531 7.742 -27.071 1.00 73.69 211 GLY A N 1
ATOM 1727 C CA . GLY A 1 211 ? 37.729 8.559 -27.280 1.00 73.69 211 GLY A CA 1
ATOM 1728 C C . GLY A 1 211 ? 37.594 9.616 -28.383 1.00 73.69 211 GLY A C 1
ATOM 1729 O O . GLY A 1 211 ? 38.592 10.219 -28.762 1.00 73.69 211 GLY A O 1
ATOM 1730 N N . GLU A 1 212 ? 36.386 9.862 -28.905 1.00 65.25 212 GLU A N 1
ATOM 1731 C CA . GLU A 1 212 ? 36.135 10.936 -29.873 1.00 65.25 212 GLU A CA 1
ATOM 1732 C C . GLU A 1 212 ? 35.570 12.165 -29.145 1.00 65.25 212 GLU A C 1
ATOM 1734 O O . GLU A 1 212 ? 34.380 12.229 -28.831 1.00 65.25 212 GLU A O 1
ATOM 1739 N N . TYR A 1 213 ? 36.427 13.154 -28.878 1.00 63.41 213 TYR A N 1
ATOM 1740 C CA . TYR A 1 213 ? 36.017 14.449 -28.331 1.00 63.41 213 TYR A CA 1
ATOM 1741 C C . TYR A 1 213 ? 35.763 15.451 -29.465 1.00 63.41 213 TYR A C 1
ATOM 1743 O O . TYR A 1 213 ? 36.625 15.688 -30.309 1.00 63.41 213 TYR A O 1
ATOM 1751 N N . PHE A 1 214 ? 34.581 16.068 -29.481 1.00 67.81 214 PHE A N 1
ATOM 1752 C CA . PHE A 1 214 ? 34.264 17.156 -30.411 1.00 67.81 214 PHE A CA 1
ATOM 1753 C C . PHE A 1 214 ? 34.438 18.491 -29.693 1.00 67.81 214 PHE A C 1
ATOM 1755 O O . PHE A 1 214 ? 33.669 18.816 -28.791 1.00 67.81 214 PHE A O 1
ATOM 1762 N N . HIS A 1 215 ? 35.447 19.263 -30.095 1.00 67.06 215 HIS A N 1
ATOM 1763 C CA . HIS A 1 215 ? 35.781 20.537 -29.449 1.00 67.06 215 HIS A CA 1
ATOM 1764 C C . HIS A 1 215 ? 34.817 21.679 -29.809 1.00 67.06 215 HIS A C 1
ATOM 1766 O O . HIS A 1 215 ? 34.707 22.640 -29.055 1.00 67.06 215 HIS A O 1
ATOM 1772 N N . THR A 1 216 ? 34.085 21.577 -30.925 1.00 73.19 216 THR A N 1
ATOM 1773 C CA . THR A 1 216 ? 33.124 22.608 -31.357 1.00 73.19 216 THR A CA 1
ATOM 1774 C C . THR A 1 216 ? 31.777 22.015 -31.759 1.00 73.19 216 THR A C 1
ATOM 1776 O O . THR A 1 216 ? 31.692 20.903 -32.294 1.00 73.19 216 THR A O 1
ATOM 1779 N N . LYS A 1 217 ? 30.700 22.778 -31.537 1.00 63.59 217 LYS A N 1
ATOM 1780 C CA . LYS A 1 217 ? 29.325 22.403 -31.908 1.00 63.59 217 LYS A CA 1
ATOM 1781 C C . LYS A 1 217 ? 29.207 22.142 -33.413 1.00 63.59 217 LYS A C 1
ATOM 1783 O O . LYS A 1 217 ? 28.491 21.235 -33.833 1.00 63.59 217 LYS A O 1
ATOM 1788 N N . GLU A 1 218 ? 29.935 22.906 -34.212 1.00 72.12 218 GLU A N 1
ATOM 1789 C CA . GLU A 1 218 ? 29.950 22.869 -35.670 1.00 72.12 218 GLU A CA 1
ATOM 1790 C C . GLU A 1 218 ? 30.613 21.586 -36.182 1.00 72.12 218 GLU A C 1
ATOM 1792 O O . GLU A 1 218 ? 30.122 20.993 -37.146 1.00 72.12 218 GLU A O 1
ATOM 1797 N N . SER A 1 219 ? 31.669 21.106 -35.508 1.00 73.62 219 SER A N 1
ATOM 1798 C CA . SER A 1 219 ? 32.333 19.839 -35.848 1.00 73.62 219 SER A CA 1
ATOM 1799 C C . SER A 1 219 ? 31.410 18.634 -35.623 1.00 73.62 219 SER A C 1
ATOM 1801 O O . SER A 1 219 ? 31.289 17.775 -36.501 1.00 73.62 219 SER A O 1
ATOM 1803 N N . PHE A 1 220 ? 30.671 18.629 -34.507 1.00 70.69 220 PHE A N 1
ATOM 1804 C CA . PHE A 1 220 ? 29.680 17.603 -34.185 1.00 70.69 220 PHE A CA 1
ATOM 1805 C C . PHE A 1 220 ? 28.529 17.604 -35.196 1.00 70.69 220 PHE A C 1
ATOM 1807 O O . PHE A 1 220 ? 28.221 16.569 -35.784 1.00 70.69 220 PHE A O 1
ATOM 1814 N N . ILE A 1 221 ? 27.937 18.775 -35.467 1.00 65.00 221 ILE A N 1
ATOM 1815 C CA . ILE A 1 221 ? 26.831 18.907 -36.428 1.00 65.00 221 ILE A CA 1
ATOM 1816 C C . ILE A 1 221 ? 27.279 18.517 -37.839 1.00 65.00 221 ILE A C 1
ATOM 1818 O O . ILE A 1 221 ? 26.526 17.863 -38.557 1.00 65.00 221 ILE A O 1
ATOM 1822 N N . SER A 1 222 ? 28.494 18.881 -38.248 1.00 72.19 222 SER A N 1
ATOM 1823 C CA . SER A 1 222 ? 29.013 18.550 -39.578 1.00 72.19 222 SER A CA 1
ATOM 1824 C C . SER A 1 222 ? 29.247 17.053 -39.757 1.00 72.19 222 SER A C 1
ATOM 1826 O O . SER A 1 222 ? 28.955 16.530 -40.833 1.00 72.19 222 SER A O 1
ATOM 1828 N N . LYS A 1 223 ? 29.720 16.348 -38.718 1.00 73.31 223 LYS A N 1
ATOM 1829 C CA . LYS A 1 223 ? 29.856 14.885 -38.755 1.00 73.31 223 LYS A CA 1
ATOM 1830 C C . LYS A 1 223 ? 28.487 14.204 -38.757 1.00 73.31 223 LYS A C 1
ATOM 1832 O O . LYS A 1 223 ? 28.241 13.383 -39.629 1.00 73.31 223 LYS A O 1
ATOM 1837 N N . LEU A 1 224 ? 27.549 14.657 -37.922 1.00 65.06 224 LEU A N 1
ATOM 1838 C CA . LEU A 1 224 ? 26.156 14.184 -37.931 1.00 65.06 224 LEU A CA 1
ATOM 1839 C C . LEU A 1 224 ? 25.486 14.363 -39.298 1.00 65.06 224 LEU A C 1
ATOM 1841 O O . LEU A 1 224 ? 24.858 13.439 -39.808 1.00 65.06 224 LEU A O 1
ATOM 1845 N N . LYS A 1 225 ? 25.653 15.534 -39.925 1.00 67.06 225 LYS A N 1
ATOM 1846 C CA . LYS A 1 225 ? 25.133 15.807 -41.270 1.00 67.06 225 LYS A CA 1
ATOM 1847 C C . LYS A 1 225 ? 25.799 14.930 -42.327 1.00 67.06 225 LYS A C 1
ATOM 1849 O O . LYS A 1 225 ? 25.097 14.457 -43.214 1.00 67.06 225 LYS A O 1
ATOM 1854 N N . ARG A 1 226 ? 27.115 14.691 -42.245 1.00 70.44 226 ARG A N 1
ATOM 1855 C CA . ARG A 1 226 ? 27.820 13.761 -43.145 1.00 70.44 226 ARG A CA 1
ATOM 1856 C C . ARG A 1 226 ? 27.301 12.338 -42.985 1.00 70.44 226 ARG A C 1
ATOM 1858 O O . ARG A 1 226 ? 26.898 11.744 -43.978 1.00 70.44 226 ARG A O 1
ATOM 1865 N N . ASP A 1 227 ? 27.210 11.844 -41.759 1.00 64.12 227 ASP A N 1
ATOM 1866 C CA . ASP A 1 227 ? 26.783 10.475 -41.469 1.00 64.12 227 ASP A CA 1
ATOM 1867 C C . ASP A 1 227 ? 25.308 10.256 -41.847 1.00 64.12 227 ASP A C 1
ATOM 1869 O O . ASP A 1 227 ? 24.952 9.222 -42.410 1.00 64.12 227 ASP A O 1
ATOM 1873 N N . MET A 1 228 ? 24.440 11.255 -41.639 1.00 58.44 228 MET A N 1
ATOM 1874 C CA . MET A 1 228 ? 23.047 11.209 -42.104 1.00 58.44 228 MET A CA 1
ATOM 1875 C C . MET A 1 228 ? 22.914 11.340 -43.628 1.00 58.44 228 MET A C 1
ATOM 1877 O O . MET A 1 228 ? 22.078 10.658 -44.219 1.00 58.44 228 MET A O 1
ATOM 1881 N N . LYS A 1 229 ? 23.729 12.177 -44.287 1.00 61.28 229 LYS A N 1
ATOM 1882 C CA . LYS A 1 229 ? 23.724 12.326 -45.754 1.00 61.28 229 LYS A CA 1
ATOM 1883 C C . LYS A 1 229 ? 24.222 11.055 -46.446 1.00 61.28 229 LYS A C 1
ATOM 1885 O O . LYS A 1 229 ? 23.621 10.636 -47.429 1.00 61.28 229 LYS A O 1
ATOM 1890 N N . ILE A 1 230 ? 25.250 10.406 -45.895 1.00 53.22 230 ILE A N 1
ATOM 1891 C CA . ILE A 1 230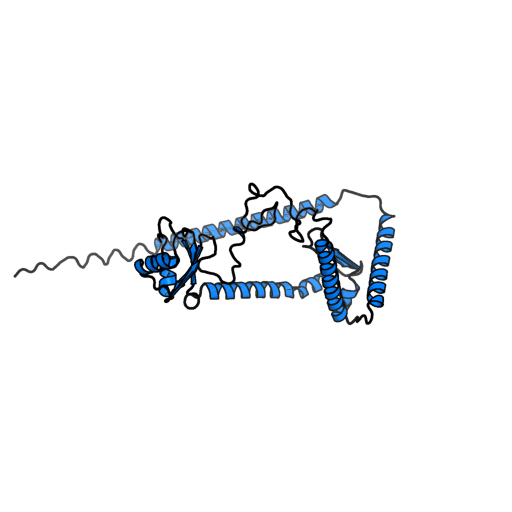 ? 25.738 9.098 -46.355 1.00 53.22 230 ILE A CA 1
ATOM 1892 C C . ILE A 1 230 ? 24.625 8.041 -46.232 1.00 53.22 230 ILE A C 1
ATOM 1894 O O . ILE A 1 230 ? 24.418 7.271 -47.166 1.00 53.22 230 ILE A O 1
ATOM 1898 N N . ARG A 1 231 ? 23.837 8.067 -45.145 1.00 49.56 231 ARG A N 1
ATOM 1899 C CA . ARG A 1 231 ? 22.690 7.157 -44.935 1.00 49.56 231 ARG A CA 1
ATOM 1900 C C . ARG A 1 231 ? 21.511 7.388 -45.889 1.00 49.56 231 ARG A C 1
ATOM 1902 O O . ARG A 1 231 ? 20.868 6.429 -46.307 1.00 49.56 231 ARG A O 1
ATOM 1909 N N . LEU A 1 232 ? 21.208 8.639 -46.238 1.00 44.34 232 LEU A N 1
ATOM 1910 C CA . LEU A 1 232 ? 20.155 8.959 -47.214 1.00 44.34 232 LEU A CA 1
ATOM 1911 C C . LEU A 1 232 ? 20.532 8.496 -48.624 1.00 44.34 232 LEU A C 1
ATOM 1913 O O . LEU A 1 232 ? 19.684 7.969 -49.337 1.00 44.34 232 LEU A O 1
ATOM 1917 N N . ILE A 1 233 ? 21.808 8.633 -48.994 1.00 48.09 233 ILE A N 1
ATOM 1918 C CA . ILE A 1 233 ? 22.317 8.174 -50.288 1.00 48.09 233 ILE A CA 1
ATOM 1919 C C . ILE A 1 233 ? 22.329 6.640 -50.342 1.00 48.09 233 ILE A C 1
ATOM 1921 O O . ILE A 1 233 ? 21.821 6.087 -51.308 1.00 48.09 233 ILE A O 1
ATOM 1925 N N . SER A 1 234 ? 22.791 5.942 -49.294 1.00 45.81 234 SER A N 1
ATOM 1926 C CA . SER A 1 234 ? 22.827 4.469 -49.280 1.00 45.81 234 SER A CA 1
ATOM 1927 C C . SER A 1 234 ? 21.442 3.819 -49.353 1.00 45.81 234 SER A C 1
ATOM 1929 O O . SER A 1 234 ? 21.287 2.772 -49.974 1.00 45.81 234 SER A O 1
ATOM 1931 N N . ASN A 1 235 ? 20.424 4.440 -48.749 1.00 38.47 235 ASN A N 1
ATOM 1932 C CA . ASN A 1 235 ? 19.047 3.952 -48.829 1.00 38.47 235 ASN A CA 1
ATOM 1933 C C . ASN A 1 235 ? 18.412 4.229 -50.199 1.00 38.47 235 ASN A C 1
ATOM 1935 O O . ASN A 1 235 ? 17.563 3.459 -50.631 1.00 38.47 235 ASN A O 1
ATOM 1939 N N . PHE A 1 236 ? 18.833 5.288 -50.898 1.00 33.69 236 PHE A N 1
ATOM 1940 C CA . PHE A 1 236 ? 18.341 5.599 -52.240 1.00 33.69 236 PHE A CA 1
ATOM 1941 C C . PHE A 1 236 ? 18.907 4.632 -53.294 1.00 33.69 236 PHE A C 1
ATOM 1943 O O . PHE A 1 236 ? 18.166 4.180 -54.164 1.00 33.69 236 PHE A O 1
ATOM 1950 N N . THR A 1 237 ? 20.177 4.223 -53.176 1.00 41.00 237 THR A N 1
ATOM 1951 C CA . THR A 1 237 ? 20.783 3.223 -54.078 1.00 41.00 237 THR A CA 1
ATOM 1952 C C . THR A 1 237 ? 20.265 1.802 -53.846 1.00 41.00 237 THR A C 1
ATOM 1954 O O . THR A 1 237 ? 20.262 1.002 -54.776 1.00 41.00 237 THR A O 1
ATOM 1957 N N . LEU A 1 238 ? 19.784 1.479 -52.639 1.00 38.88 238 LEU A N 1
ATOM 1958 C CA . LEU A 1 238 ? 19.245 0.150 -52.317 1.00 38.88 238 LEU A CA 1
ATOM 1959 C C . LEU A 1 238 ? 17.819 -0.083 -52.861 1.00 38.88 238 LEU A C 1
ATOM 1961 O O . LEU A 1 238 ? 17.361 -1.220 -52.910 1.00 38.88 238 LEU A O 1
ATOM 1965 N N . ILE A 1 239 ? 17.109 0.970 -53.284 1.00 37.12 239 ILE A N 1
ATOM 1966 C CA . ILE A 1 239 ? 15.706 0.880 -53.731 1.00 37.12 239 ILE A CA 1
ATOM 1967 C C . ILE A 1 239 ? 15.581 0.629 -55.251 1.00 37.12 239 ILE A C 1
ATOM 1969 O O . ILE A 1 239 ? 14.499 0.285 -55.720 1.00 37.12 239 ILE A O 1
ATOM 1973 N N . GLN A 1 240 ? 16.662 0.721 -56.040 1.00 35.25 240 GLN A N 1
ATOM 1974 C CA . GLN A 1 240 ? 16.578 0.597 -57.508 1.00 35.25 240 GLN A CA 1
ATOM 1975 C C . GLN A 1 240 ? 16.884 -0.784 -58.108 1.00 35.25 240 GLN A C 1
ATOM 1977 O O . GLN A 1 240 ? 16.751 -0.948 -59.318 1.00 35.25 240 GLN A O 1
ATOM 1982 N N . THR A 1 241 ? 17.198 -1.814 -57.322 1.00 40.69 241 THR A N 1
ATOM 1983 C CA . THR A 1 241 ? 17.370 -3.173 -57.863 1.00 40.69 241 THR A CA 1
ATOM 1984 C C . THR A 1 241 ? 16.790 -4.229 -56.931 1.00 40.69 241 THR A C 1
ATOM 1986 O O . THR A 1 241 ? 17.476 -4.763 -56.072 1.00 40.69 241 THR A O 1
ATOM 1989 N N . THR A 1 242 ? 15.504 -4.547 -57.091 1.00 35.41 242 THR A N 1
ATOM 1990 C CA . THR A 1 242 ? 14.967 -5.922 -56.973 1.00 35.41 242 THR A CA 1
ATOM 1991 C C . THR A 1 242 ? 13.450 -5.938 -57.221 1.00 35.41 242 THR A C 1
ATOM 1993 O O . THR A 1 242 ? 12.720 -5.147 -56.623 1.00 35.41 242 THR A O 1
ATOM 1996 N N . PRO A 1 243 ? 12.929 -6.845 -58.069 1.00 36.84 243 PRO A N 1
ATOM 1997 C CA . PRO A 1 243 ? 11.502 -7.121 -58.125 1.00 36.84 243 PRO A CA 1
ATOM 1998 C C . PRO A 1 243 ? 11.068 -7.893 -56.869 1.00 36.84 243 PRO A C 1
ATOM 2000 O O . PRO A 1 243 ? 11.696 -8.858 -56.437 1.00 36.84 243 PRO A O 1
ATOM 2003 N N . VAL A 1 244 ? 9.970 -7.431 -56.279 1.00 38.94 244 VAL A N 1
ATOM 2004 C CA . VAL A 1 244 ? 9.356 -7.924 -55.045 1.00 38.94 244 VAL A CA 1
ATOM 2005 C C . VAL A 1 244 ? 8.853 -9.366 -55.213 1.00 38.94 244 VAL A C 1
ATOM 2007 O O . VAL A 1 244 ? 7.850 -9.594 -55.882 1.00 38.94 244 VAL A O 1
ATOM 2010 N N . GLN A 1 245 ? 9.480 -10.334 -54.533 1.00 43.03 245 GLN A N 1
ATOM 2011 C CA . GLN A 1 245 ? 8.873 -11.640 -54.234 1.00 43.03 245 GLN A CA 1
ATOM 2012 C C . GLN A 1 245 ? 8.292 -11.633 -52.810 1.00 43.03 245 GLN A C 1
ATOM 2014 O O . GLN A 1 245 ? 8.976 -11.896 -51.821 1.00 43.03 245 GLN A O 1
ATOM 2019 N N . LYS A 1 246 ? 6.996 -11.324 -52.699 1.00 45.56 246 LYS A N 1
ATOM 2020 C CA . LYS A 1 246 ? 6.192 -11.495 -51.477 1.00 45.56 246 LYS A CA 1
ATOM 2021 C C . LYS A 1 246 ? 5.636 -12.923 -51.419 1.00 45.56 246 LYS A C 1
ATOM 2023 O O . LYS A 1 246 ? 4.474 -13.121 -51.753 1.00 45.56 246 LYS A O 1
ATOM 2028 N N . THR A 1 247 ? 6.424 -13.907 -50.974 1.00 48.28 247 THR A N 1
ATOM 2029 C CA . THR A 1 247 ? 5.833 -15.224 -50.624 1.00 48.28 247 THR A CA 1
ATOM 2030 C C . THR A 1 247 ? 6.603 -16.109 -49.635 1.00 48.28 247 THR A C 1
ATOM 2032 O O . THR A 1 247 ? 6.085 -17.161 -49.276 1.00 48.28 247 THR A O 1
ATOM 2035 N N . GLN A 1 248 ? 7.783 -15.730 -49.124 1.00 50.94 248 GLN A N 1
ATOM 2036 C CA . GLN A 1 248 ? 8.590 -16.646 -48.289 1.00 50.94 248 GLN A CA 1
ATOM 2037 C C . GLN A 1 248 ? 8.588 -16.383 -46.770 1.00 50.94 248 GLN A C 1
ATOM 2039 O O . GLN A 1 248 ? 9.021 -17.255 -46.018 1.00 50.94 248 GLN A O 1
ATOM 2044 N N . ASN A 1 249 ? 8.046 -15.262 -46.279 1.00 51.19 249 ASN A N 1
ATOM 2045 C CA . ASN A 1 249 ? 8.080 -14.963 -44.836 1.00 51.19 249 ASN A CA 1
ATOM 2046 C C . ASN A 1 249 ? 7.070 -15.765 -43.994 1.00 51.19 249 ASN A C 1
ATOM 2048 O O . ASN A 1 249 ? 7.314 -15.978 -42.816 1.00 51.19 249 ASN A O 1
ATOM 2052 N N . ASN A 1 250 ? 6.003 -16.311 -44.587 1.00 52.81 250 ASN A N 1
ATOM 2053 C CA . ASN A 1 250 ? 4.961 -17.007 -43.817 1.00 52.81 250 ASN A CA 1
ATOM 2054 C C . ASN A 1 250 ? 5.367 -18.409 -43.315 1.00 52.81 250 ASN A C 1
ATOM 2056 O O . ASN A 1 250 ? 4.671 -18.968 -42.474 1.00 52.81 250 ASN A O 1
ATOM 2060 N N . ARG A 1 251 ? 6.454 -19.008 -43.829 1.00 62.00 251 ARG A N 1
ATOM 2061 C CA . ARG A 1 251 ? 6.884 -20.355 -43.397 1.00 62.00 251 ARG A CA 1
ATOM 2062 C C . ARG A 1 251 ? 7.680 -20.338 -42.092 1.00 62.00 251 ARG A C 1
ATOM 2064 O O . ARG A 1 251 ? 7.474 -21.217 -41.268 1.00 62.00 251 ARG A O 1
ATOM 2071 N N . LYS A 1 252 ? 8.526 -19.326 -41.873 1.00 71.75 252 LYS A N 1
ATOM 2072 C CA . LYS A 1 252 ? 9.330 -19.232 -40.641 1.00 71.75 252 LYS A CA 1
ATOM 2073 C C . LYS A 1 252 ? 8.464 -19.010 -39.403 1.00 71.75 252 LYS A C 1
ATOM 2075 O O . LYS A 1 252 ? 8.672 -19.672 -38.393 1.00 71.75 252 LYS A O 1
ATOM 2080 N N . ASP A 1 253 ? 7.438 -18.174 -39.526 1.00 76.69 253 ASP A N 1
ATOM 2081 C CA . ASP A 1 253 ? 6.518 -17.903 -38.420 1.00 76.69 253 ASP A CA 1
ATOM 2082 C C . ASP A 1 253 ? 5.716 -19.161 -38.025 1.00 76.69 253 ASP A C 1
ATOM 2084 O O . ASP A 1 253 ? 5.416 -19.373 -36.852 1.00 76.69 253 ASP A O 1
ATOM 2088 N N . ALA A 1 254 ? 5.403 -20.044 -38.982 1.00 83.31 254 ALA A N 1
ATOM 2089 C CA . ALA A 1 254 ? 4.678 -21.288 -38.715 1.00 83.31 254 ALA A CA 1
ATOM 2090 C C . ALA A 1 254 ? 5.521 -22.318 -37.936 1.00 83.31 254 ALA A C 1
ATOM 2092 O O . ALA A 1 254 ? 4.995 -23.000 -37.048 1.00 83.31 254 ALA A O 1
ATOM 2093 N N . ASP A 1 255 ? 6.819 -22.403 -38.230 1.00 87.81 255 ASP A N 1
ATOM 2094 C CA . ASP A 1 255 ? 7.744 -23.309 -37.544 1.00 87.81 255 ASP A CA 1
ATOM 2095 C C . ASP A 1 255 ? 8.024 -22.835 -36.107 1.00 87.81 255 ASP A C 1
ATOM 2097 O O . ASP A 1 255 ? 7.997 -23.640 -35.170 1.00 87.81 255 ASP A O 1
ATOM 2101 N N . GLU A 1 256 ? 8.187 -21.523 -35.898 1.00 89.31 256 GLU A N 1
ATOM 2102 C CA . GLU A 1 256 ? 8.355 -20.934 -34.561 1.00 89.31 256 GLU A CA 1
ATOM 2103 C C . GLU A 1 256 ? 7.106 -21.134 -33.687 1.00 89.31 256 GLU A C 1
ATOM 2105 O O . GLU A 1 256 ? 7.209 -21.566 -32.535 1.00 89.31 256 GLU A O 1
ATOM 2110 N N . ILE A 1 257 ? 5.909 -20.919 -34.247 1.00 87.94 257 ILE A N 1
ATOM 2111 C CA . ILE A 1 257 ? 4.641 -21.173 -33.542 1.00 87.94 257 ILE A CA 1
ATOM 2112 C C . ILE A 1 257 ? 4.503 -22.656 -33.168 1.00 87.94 257 ILE A C 1
ATOM 2114 O O . ILE A 1 257 ? 3.998 -22.980 -32.090 1.00 87.94 257 ILE A O 1
ATOM 2118 N N . SER A 1 258 ? 4.945 -23.565 -34.037 1.00 92.94 258 SER A N 1
ATOM 2119 C CA . SER A 1 258 ? 4.877 -25.007 -33.780 1.00 92.94 258 SER A CA 1
ATOM 2120 C C . SER A 1 258 ? 5.849 -25.441 -32.679 1.00 92.94 258 SER A C 1
ATOM 2122 O O . SER A 1 258 ? 5.473 -26.248 -31.827 1.00 92.94 258 SER A O 1
ATOM 2124 N N . SER A 1 259 ? 7.054 -24.861 -32.628 1.00 94.75 259 SER A N 1
ATOM 2125 C CA . SER A 1 259 ? 8.007 -25.118 -31.539 1.00 94.75 259 SER A CA 1
ATOM 2126 C C . SER A 1 259 ? 7.466 -24.651 -30.187 1.00 94.75 259 SER A C 1
ATOM 2128 O O . SER A 1 259 ? 7.467 -25.421 -29.227 1.00 94.75 259 SER A O 1
ATOM 2130 N N . LEU A 1 260 ? 6.907 -23.436 -30.126 1.00 92.50 260 LEU A N 1
ATOM 2131 C CA . LEU A 1 260 ? 6.329 -22.889 -28.893 1.00 92.50 260 LEU A CA 1
ATOM 2132 C C . LEU A 1 260 ? 5.148 -23.722 -28.377 1.00 92.50 260 LEU A C 1
ATOM 2134 O O . LEU A 1 260 ? 4.995 -23.907 -27.171 1.00 92.50 260 LEU A O 1
ATOM 2138 N N . LYS A 1 261 ? 4.313 -24.264 -29.273 1.00 94.19 261 LYS A N 1
ATOM 2139 C CA . LYS A 1 261 ? 3.212 -25.158 -28.877 1.00 94.19 261 LYS A CA 1
ATOM 2140 C C . LYS A 1 261 ? 3.716 -26.435 -28.206 1.00 94.19 261 LYS A C 1
ATOM 2142 O O . LYS A 1 261 ? 3.114 -26.862 -27.225 1.00 94.19 261 LYS A O 1
ATOM 2147 N N . ARG A 1 262 ? 4.809 -27.022 -28.701 1.00 96.56 262 ARG A N 1
ATOM 2148 C CA . ARG A 1 262 ? 5.412 -28.222 -28.104 1.00 96.56 262 ARG A CA 1
ATOM 2149 C C . ARG A 1 262 ? 5.968 -27.935 -26.707 1.00 96.56 262 ARG A C 1
ATOM 2151 O O . ARG A 1 262 ? 5.651 -28.673 -25.782 1.00 96.56 262 ARG A O 1
ATOM 2158 N N . GLU A 1 263 ? 6.691 -26.828 -26.534 1.00 94.12 263 GLU A N 1
ATOM 2159 C CA . GLU A 1 263 ? 7.217 -26.415 -25.221 1.00 94.12 263 GLU A CA 1
ATOM 2160 C C . GLU A 1 263 ? 6.094 -26.178 -24.195 1.00 94.12 263 GLU A C 1
ATOM 2162 O O . GLU A 1 263 ? 6.207 -26.566 -23.032 1.00 94.12 263 GLU A O 1
ATOM 2167 N N . ILE A 1 264 ? 4.966 -25.595 -24.619 1.00 90.56 264 ILE A N 1
ATOM 2168 C CA . ILE A 1 264 ? 3.794 -25.406 -23.749 1.00 90.56 264 ILE A CA 1
ATOM 2169 C C . ILE A 1 264 ? 3.200 -26.746 -23.295 1.00 90.56 264 ILE A C 1
ATOM 2171 O O . ILE A 1 264 ? 2.825 -26.878 -22.128 1.00 90.56 264 ILE A O 1
ATOM 2175 N N . GLU A 1 265 ? 3.100 -27.737 -24.181 1.00 95.69 265 GLU A N 1
ATOM 2176 C CA . GLU A 1 265 ? 2.572 -29.056 -23.818 1.00 95.69 265 GLU A CA 1
ATOM 2177 C C . GLU A 1 265 ? 3.530 -29.838 -22.904 1.00 95.69 265 GLU A C 1
ATOM 2179 O O . GLU A 1 265 ? 3.078 -30.471 -21.948 1.00 95.69 265 GLU A O 1
ATOM 2184 N N . GLU A 1 266 ? 4.846 -29.713 -23.099 1.00 95.31 266 GLU A N 1
ATOM 2185 C CA . GLU A 1 266 ? 5.852 -30.274 -22.185 1.00 95.31 266 GLU A CA 1
ATOM 2186 C C . GLU A 1 266 ? 5.753 -29.653 -20.780 1.00 95.31 266 GLU A C 1
ATOM 2188 O O . GLU A 1 266 ? 5.720 -30.371 -19.776 1.00 95.31 266 GLU A O 1
ATOM 2193 N N . MET A 1 267 ? 5.597 -28.327 -20.688 1.00 89.69 267 MET A N 1
ATOM 2194 C CA . MET A 1 267 ? 5.395 -27.643 -19.404 1.00 89.69 267 MET A CA 1
ATOM 2195 C C . MET A 1 267 ? 4.092 -28.065 -18.711 1.00 89.69 267 MET A C 1
ATOM 2197 O O . MET A 1 267 ? 4.072 -28.254 -17.491 1.00 89.69 267 MET A O 1
ATOM 2201 N N . LYS A 1 268 ? 2.999 -28.257 -19.462 1.00 92.38 268 LYS A N 1
ATOM 2202 C CA . LYS A 1 268 ? 1.733 -28.771 -18.910 1.00 92.38 268 LYS A CA 1
ATOM 2203 C C . LYS A 1 268 ? 1.881 -30.189 -18.365 1.00 92.38 268 LYS A C 1
ATOM 2205 O O . LYS A 1 268 ? 1.327 -30.487 -17.304 1.00 92.38 268 LYS A O 1
ATOM 2210 N N . ALA A 1 269 ? 2.624 -31.051 -19.059 1.00 95.88 269 ALA A N 1
ATOM 2211 C CA . ALA A 1 269 ? 2.899 -32.407 -18.598 1.00 95.88 269 ALA A CA 1
ATOM 2212 C C . ALA A 1 269 ? 3.697 -32.396 -17.283 1.00 95.88 269 ALA A C 1
ATOM 2214 O O . ALA A 1 269 ? 3.289 -33.043 -16.317 1.00 95.88 269 ALA A O 1
ATOM 2215 N N . ALA A 1 270 ? 4.752 -31.579 -17.195 1.00 93.25 270 ALA A N 1
ATOM 2216 C CA . ALA A 1 270 ? 5.535 -31.416 -15.969 1.00 93.25 270 ALA A CA 1
ATOM 2217 C C . ALA A 1 270 ? 4.684 -30.893 -14.795 1.00 93.25 270 ALA A C 1
ATOM 2219 O O . ALA A 1 270 ? 4.753 -31.417 -13.681 1.00 93.25 270 ALA A O 1
ATOM 2220 N N . PHE A 1 271 ? 3.815 -29.909 -15.043 1.00 87.25 271 PHE A N 1
ATOM 2221 C CA . PHE A 1 271 ? 2.922 -29.366 -14.016 1.00 87.25 271 PHE A CA 1
ATOM 2222 C C . PHE A 1 271 ? 1.929 -30.414 -13.482 1.00 87.25 271 PHE A C 1
ATOM 2224 O O . PHE A 1 271 ? 1.608 -30.434 -12.288 1.00 87.25 271 PHE A O 1
ATOM 2231 N N . LYS A 1 272 ? 1.465 -31.326 -14.346 1.00 95.94 272 LYS A N 1
ATOM 2232 C CA . LYS A 1 272 ? 0.582 -32.433 -13.955 1.00 95.94 272 LYS A CA 1
ATOM 2233 C C . LYS A 1 272 ? 1.287 -33.421 -13.021 1.00 95.94 272 LYS A C 1
ATOM 2235 O O . LYS A 1 272 ? 0.674 -33.854 -12.047 1.00 95.94 272 LYS A O 1
ATOM 2240 N N . GLU A 1 273 ? 2.559 -33.731 -13.265 1.00 96.62 273 GLU A N 1
ATOM 2241 C CA . GLU A 1 273 ? 3.355 -34.595 -12.380 1.00 96.62 273 GLU A CA 1
ATOM 2242 C C . GLU A 1 273 ? 3.625 -33.940 -11.017 1.00 96.62 273 GLU A C 1
ATOM 2244 O O . GLU A 1 273 ? 3.426 -34.571 -9.978 1.00 96.62 273 GLU A O 1
ATOM 2249 N N . ILE A 1 274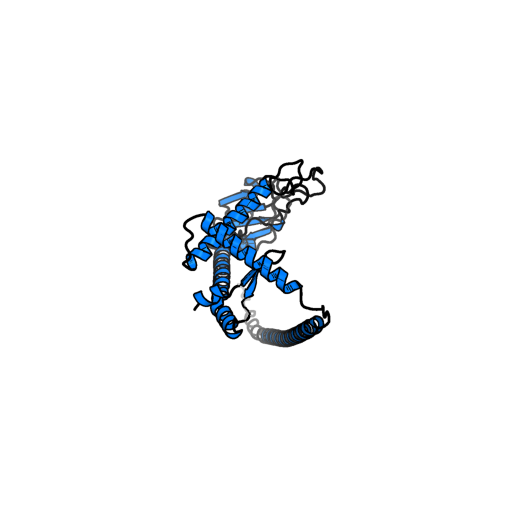 ? 3.945 -32.640 -10.989 1.00 91.75 274 ILE A N 1
ATOM 2250 C CA . ILE A 1 274 ? 4.082 -31.882 -9.730 1.00 91.75 274 ILE A CA 1
ATOM 2251 C C . ILE A 1 274 ? 2.769 -31.906 -8.937 1.00 91.75 274 ILE A C 1
ATOM 2253 O O . ILE A 1 274 ? 2.769 -32.109 -7.723 1.00 91.75 274 ILE A O 1
ATOM 2257 N N . THR A 1 275 ? 1.631 -31.751 -9.617 1.00 91.12 275 THR A N 1
ATOM 2258 C CA . THR A 1 275 ? 0.311 -31.785 -8.971 1.00 91.12 275 THR A CA 1
ATOM 2259 C C . THR A 1 275 ? 0.035 -33.143 -8.315 1.00 91.12 275 THR A C 1
ATOM 2261 O O . THR A 1 275 ? -0.457 -33.181 -7.186 1.00 91.12 275 THR A O 1
ATOM 2264 N N . LYS A 1 276 ? 0.396 -34.255 -8.972 1.00 96.75 276 LYS A N 1
ATOM 2265 C CA . LYS A 1 276 ? 0.289 -35.602 -8.383 1.00 96.75 276 LYS A CA 1
ATOM 2266 C C . LYS A 1 276 ? 1.171 -35.750 -7.141 1.00 96.75 276 LYS A C 1
ATOM 2268 O O . LYS A 1 276 ? 0.698 -36.257 -6.127 1.00 96.75 276 LYS A O 1
ATOM 2273 N N . LEU A 1 277 ? 2.411 -35.256 -7.190 1.00 94.69 277 LEU A N 1
ATOM 2274 C CA . LEU A 1 277 ? 3.347 -35.311 -6.061 1.00 94.69 277 LEU A CA 1
ATOM 2275 C C . LEU A 1 277 ? 2.816 -34.547 -4.835 1.00 94.69 277 LEU A C 1
ATOM 2277 O O . LEU A 1 277 ? 2.862 -35.038 -3.704 1.00 94.69 277 LEU A O 1
ATOM 2281 N N . VAL A 1 278 ? 2.256 -33.355 -5.055 1.00 92.00 278 VAL A N 1
ATOM 2282 C CA . VAL A 1 278 ? 1.644 -32.548 -3.987 1.00 92.00 278 VAL A CA 1
ATOM 2283 C C . VAL A 1 278 ? 0.439 -33.268 -3.377 1.00 92.00 278 VAL A C 1
ATOM 2285 O O . VAL A 1 278 ? 0.268 -33.265 -2.157 1.00 92.00 278 VAL A O 1
ATOM 2288 N N . GLN A 1 279 ? -0.382 -33.929 -4.198 1.00 94.69 279 GLN A N 1
ATOM 2289 C CA . GLN A 1 279 ? -1.512 -34.724 -3.711 1.00 94.69 279 GLN A CA 1
ATOM 2290 C C . GLN A 1 279 ? -1.055 -35.939 -2.892 1.00 94.69 279 GLN A C 1
ATOM 2292 O O . GLN A 1 279 ? -1.618 -36.178 -1.822 1.00 94.69 279 GLN A O 1
ATOM 2297 N N . SER A 1 280 ? -0.011 -36.660 -3.321 1.00 95.56 280 SER A N 1
ATOM 2298 C CA . SER A 1 280 ? 0.536 -37.776 -2.536 1.00 95.56 280 SER A CA 1
ATOM 2299 C C . SER A 1 280 ? 1.118 -37.313 -1.201 1.00 95.56 280 SER A C 1
ATOM 2301 O O . SER A 1 280 ? 0.893 -37.954 -0.177 1.00 95.56 280 SER A O 1
ATOM 2303 N N . PHE A 1 281 ? 1.799 -36.162 -1.181 1.00 88.50 281 PHE A N 1
ATOM 2304 C CA . PHE A 1 281 ? 2.326 -35.587 0.056 1.00 88.50 281 PHE A CA 1
ATOM 2305 C C . PHE A 1 281 ? 1.197 -35.191 1.018 1.00 88.50 281 PHE A C 1
ATOM 2307 O O . PHE A 1 281 ? 1.253 -35.487 2.210 1.00 88.50 281 PHE A O 1
ATOM 2314 N N . LYS A 1 282 ? 0.116 -34.598 0.496 1.00 91.62 282 LYS A N 1
ATOM 2315 C CA . LYS A 1 282 ? -1.078 -34.273 1.286 1.00 91.62 282 LYS A CA 1
ATOM 2316 C C . LYS A 1 282 ? -1.716 -35.520 1.911 1.00 91.62 282 LYS A C 1
ATOM 2318 O O . LYS A 1 282 ? -2.080 -35.475 3.083 1.00 91.62 282 LYS A O 1
ATOM 2323 N N . ALA A 1 283 ? -1.821 -36.621 1.165 1.00 92.62 283 ALA A N 1
ATOM 2324 C CA . ALA A 1 283 ? -2.348 -37.886 1.683 1.00 92.62 283 ALA A CA 1
ATOM 2325 C C . ALA A 1 283 ? -1.444 -38.483 2.779 1.00 92.62 283 ALA A C 1
ATOM 2327 O O . ALA A 1 283 ? -1.935 -38.913 3.820 1.00 92.62 283 ALA A O 1
ATOM 2328 N N . MET A 1 284 ? -0.121 -38.437 2.592 1.00 89.50 284 MET A N 1
ATOM 2329 C CA . MET A 1 284 ? 0.853 -38.889 3.593 1.00 89.50 284 MET A CA 1
ATOM 2330 C C . MET A 1 284 ? 0.723 -38.112 4.912 1.00 89.50 284 MET A C 1
ATOM 2332 O O . MET A 1 284 ? 0.676 -38.713 5.984 1.00 89.50 284 MET A O 1
ATOM 2336 N N . MET A 1 285 ? 0.574 -36.787 4.834 1.00 87.38 285 MET A N 1
ATOM 2337 C CA . MET A 1 285 ? 0.371 -35.930 6.007 1.00 87.38 285 MET A CA 1
ATOM 2338 C C . MET A 1 285 ? -0.945 -36.232 6.738 1.00 87.38 285 MET A C 1
ATOM 2340 O O . MET A 1 285 ? -1.004 -36.144 7.960 1.00 87.38 285 MET A O 1
ATOM 2344 N N . GLN A 1 286 ? -1.998 -36.622 6.015 1.00 87.50 286 GLN A N 1
ATOM 2345 C CA . GLN A 1 286 ? -3.282 -36.992 6.622 1.00 87.50 286 GLN A CA 1
ATOM 2346 C C . GLN A 1 286 ? -3.228 -38.344 7.348 1.00 87.50 286 GLN A C 1
ATOM 2348 O O . GLN A 1 286 ? -3.897 -38.508 8.365 1.00 87.50 286 GLN A O 1
ATOM 2353 N N . MET A 1 287 ? -2.406 -39.290 6.883 1.00 82.00 287 MET A N 1
ATOM 2354 C CA . MET A 1 287 ? -2.254 -40.599 7.533 1.00 82.00 287 MET A CA 1
ATOM 2355 C C . MET A 1 287 ? -1.355 -40.560 8.783 1.00 82.00 287 MET A C 1
ATOM 2357 O O . MET A 1 287 ? -1.512 -41.396 9.668 1.00 82.00 287 MET A O 1
ATOM 2361 N N . GLY A 1 288 ? -0.438 -39.591 8.894 1.00 71.12 288 GLY A N 1
ATOM 2362 C CA . GLY A 1 288 ? 0.531 -39.517 9.999 1.00 71.12 288 GLY A CA 1
ATOM 2363 C C . GLY A 1 288 ? 0.031 -38.874 11.300 1.00 71.12 288 GLY A C 1
ATOM 2364 O O . GLY A 1 288 ? 0.645 -39.070 12.345 1.00 71.12 288 GLY A O 1
ATOM 2365 N N . VAL A 1 289 ? -1.071 -38.117 11.269 1.00 60.25 289 VAL A N 1
ATOM 2366 C CA . VAL A 1 289 ? -1.508 -37.282 12.413 1.00 60.25 289 VAL A CA 1
ATOM 2367 C C . VAL A 1 289 ? -2.672 -37.911 13.207 1.00 60.25 289 VAL A C 1
ATOM 2369 O O . VAL A 1 289 ? -2.977 -37.474 14.311 1.00 60.25 289 VAL A O 1
ATOM 2372 N N . GLY A 1 290 ? -3.307 -38.973 12.699 1.00 56.88 290 GLY A N 1
ATOM 2373 C CA . GLY A 1 290 ? -4.591 -39.461 13.227 1.00 56.88 290 GLY A CA 1
ATOM 2374 C C . GLY A 1 290 ? -4.568 -40.413 14.431 1.00 56.88 290 GLY A C 1
ATOM 2375 O O . GLY A 1 290 ? -5.580 -40.496 15.122 1.00 56.88 290 GLY A O 1
ATOM 2376 N N . ASN A 1 291 ? -3.467 -41.123 14.714 1.00 57.03 291 ASN A N 1
ATOM 2377 C CA . ASN A 1 291 ? -3.546 -42.319 15.577 1.00 57.03 291 ASN A CA 1
ATOM 2378 C C . ASN A 1 291 ? -2.707 -42.297 16.866 1.00 57.03 291 ASN A C 1
ATOM 2380 O O . ASN A 1 291 ? -2.734 -43.279 17.594 1.00 57.03 291 ASN A O 1
ATOM 2384 N N . ARG A 1 292 ? -1.984 -41.217 17.196 1.00 58.06 292 ARG A N 1
ATOM 2385 C CA . ARG A 1 292 ? -1.177 -41.169 18.441 1.00 58.06 292 ARG A CA 1
ATOM 2386 C C . ARG A 1 292 ? -1.823 -40.454 19.629 1.00 58.06 292 ARG A C 1
ATOM 2388 O O . ARG A 1 292 ? -1.214 -40.409 20.684 1.00 58.06 292 ARG A O 1
ATOM 2395 N N . LEU A 1 293 ? -3.031 -39.909 19.486 1.00 54.88 293 LEU A N 1
ATOM 2396 C CA . LEU A 1 293 ? -3.649 -39.067 20.525 1.00 54.88 293 LEU A CA 1
ATOM 2397 C C . LEU A 1 293 ? -4.946 -39.627 21.122 1.00 54.88 293 LEU A C 1
ATOM 2399 O O . LEU A 1 293 ? -5.623 -38.914 21.857 1.00 54.88 293 LEU A O 1
ATOM 2403 N N . ARG A 1 294 ? -5.315 -40.881 20.824 1.00 54.84 294 ARG A N 1
ATOM 2404 C CA . ARG A 1 294 ? -6.568 -41.462 21.336 1.00 54.84 294 ARG A CA 1
ATOM 2405 C C . ARG A 1 294 ? -6.406 -42.436 22.511 1.00 54.84 294 ARG A C 1
ATOM 2407 O O . ARG A 1 294 ? -7.406 -42.718 23.158 1.00 54.84 294 ARG A O 1
ATOM 2414 N N . ASP A 1 295 ? -5.181 -42.838 22.855 1.00 56.28 295 ASP A N 1
ATOM 2415 C CA . ASP A 1 295 ? -4.945 -43.806 23.940 1.00 56.28 295 ASP A CA 1
ATOM 2416 C C . ASP A 1 295 ? -4.563 -43.171 25.294 1.00 56.28 295 ASP A C 1
ATOM 2418 O O . ASP A 1 295 ? -4.551 -43.868 26.303 1.00 56.28 295 ASP A O 1
ATOM 2422 N N . GLU A 1 296 ? -4.333 -41.853 25.379 1.00 57.12 296 GLU A N 1
ATOM 2423 C CA . GLU A 1 296 ? -3.939 -41.196 26.647 1.00 57.12 296 GLU A CA 1
ATOM 2424 C C . GLU A 1 296 ? -5.083 -40.491 27.405 1.00 57.12 296 GLU A C 1
ATOM 2426 O O . GLU A 1 296 ? -4.885 -40.036 28.528 1.00 57.12 296 GLU A O 1
ATOM 2431 N N . VAL A 1 297 ? -6.307 -40.427 26.863 1.00 55.56 297 VAL A N 1
ATOM 2432 C CA . VAL A 1 297 ? -7.412 -39.667 27.501 1.00 55.56 297 VAL A CA 1
ATOM 2433 C C . VAL A 1 297 ? -8.304 -40.522 28.422 1.00 55.56 297 VAL A C 1
ATOM 2435 O O . VAL A 1 297 ? -9.107 -39.980 29.174 1.00 55.56 297 VAL A O 1
ATOM 2438 N N . ASN A 1 298 ? -8.131 -41.847 28.471 1.00 52.59 298 ASN A N 1
ATOM 2439 C CA . ASN A 1 298 ? -8.998 -42.727 29.276 1.00 52.59 298 ASN A CA 1
ATOM 2440 C C . ASN A 1 298 ? -8.477 -43.092 30.684 1.00 52.59 298 ASN A C 1
ATOM 2442 O O . ASN A 1 298 ? -9.096 -43.927 31.338 1.00 52.59 298 ASN A O 1
ATOM 2446 N N . ILE A 1 299 ? -7.396 -42.483 31.192 1.00 57.75 299 ILE A N 1
ATOM 2447 C CA . ILE A 1 299 ? -6.818 -42.860 32.507 1.00 57.75 299 ILE A CA 1
ATOM 2448 C C . ILE A 1 299 ? -7.181 -41.893 33.659 1.00 57.75 299 ILE A C 1
ATOM 2450 O O . ILE A 1 299 ? -6.976 -42.231 34.819 1.00 57.75 299 ILE A O 1
ATOM 2454 N N . LEU A 1 300 ? -7.793 -40.727 33.411 1.00 55.31 300 LEU A N 1
ATOM 2455 C CA . LEU A 1 300 ? -7.964 -39.698 34.461 1.00 55.31 300 LEU A CA 1
ATOM 2456 C C . LEU A 1 300 ? -9.379 -39.501 35.034 1.00 55.31 300 LEU A C 1
ATOM 2458 O O . LEU A 1 300 ? -9.569 -38.580 35.820 1.00 55.31 300 LEU A O 1
ATOM 2462 N N . ASN A 1 301 ? -10.359 -40.357 34.720 1.00 53.53 301 ASN A N 1
ATOM 2463 C CA . ASN A 1 301 ? -11.750 -40.154 35.172 1.00 53.53 301 ASN A CA 1
ATOM 2464 C C . ASN A 1 301 ? -12.272 -41.135 36.237 1.00 53.53 301 ASN A C 1
ATOM 2466 O O . ASN A 1 301 ? -13.476 -41.201 36.470 1.00 53.53 301 ASN A O 1
ATOM 2470 N N . THR A 1 302 ? -11.398 -41.864 36.931 1.00 55.09 302 THR A N 1
ATOM 2471 C CA . THR A 1 302 ? -11.795 -42.671 38.095 1.00 55.09 302 THR A CA 1
ATOM 2472 C C . THR A 1 302 ? -11.080 -42.200 39.351 1.00 55.09 302 THR A C 1
ATOM 2474 O O . THR A 1 302 ? -9.939 -42.580 39.598 1.00 55.09 302 THR A O 1
ATOM 2477 N N . GLY A 1 303 ? -11.791 -41.430 40.171 1.00 55.97 303 GLY A N 1
ATOM 2478 C CA . GLY A 1 303 ? -11.508 -41.343 41.599 1.00 55.97 303 GLY A CA 1
ATOM 2479 C C . GLY A 1 303 ? -11.292 -39.931 42.109 1.00 55.97 303 GLY A C 1
ATOM 2480 O O . GLY A 1 303 ? -10.159 -39.478 42.176 1.00 55.97 303 GLY A O 1
ATOM 2481 N N . MET A 1 304 ? -12.377 -39.290 42.542 1.00 49.75 304 MET A N 1
ATOM 2482 C CA . MET A 1 304 ? -12.403 -38.471 43.758 1.00 49.75 304 MET A CA 1
ATOM 2483 C C . MET A 1 304 ? -13.866 -38.251 44.170 1.00 49.75 304 MET A C 1
ATOM 2485 O O . MET A 1 304 ? -14.402 -37.156 44.082 1.00 49.75 304 MET A O 1
ATOM 2489 N N . ASP A 1 305 ? -14.504 -39.335 44.616 1.00 56.34 305 ASP A N 1
ATOM 2490 C CA . ASP A 1 305 ? -15.554 -39.254 45.631 1.00 56.34 305 ASP A CA 1
ATOM 2491 C C . ASP A 1 305 ? -14.889 -39.625 46.959 1.00 56.34 305 ASP A C 1
ATOM 2493 O O . ASP A 1 305 ? -14.599 -40.795 47.218 1.00 56.34 305 ASP A O 1
ATOM 2497 N N . MET A 1 306 ? -14.609 -38.633 47.802 1.00 55.34 306 MET A N 1
ATOM 2498 C CA . MET A 1 306 ? -14.480 -38.869 49.235 1.00 55.34 306 MET A CA 1
ATOM 2499 C C . MET A 1 306 ? -15.269 -37.814 50.000 1.00 55.34 306 MET A C 1
ATOM 2501 O O . MET A 1 306 ? -15.023 -36.615 49.902 1.00 55.34 306 MET A O 1
ATOM 2505 N N . ASN A 1 307 ? -16.245 -38.350 50.727 1.00 60.00 307 ASN A N 1
ATOM 2506 C CA . ASN A 1 307 ? -17.042 -37.732 51.768 1.00 60.00 307 ASN A CA 1
ATOM 2507 C C . ASN A 1 307 ? -16.191 -37.206 52.937 1.00 60.00 307 ASN A C 1
ATOM 2509 O O . ASN A 1 307 ? -15.087 -37.700 53.174 1.00 60.00 307 ASN A O 1
ATOM 2513 N N . ILE A 1 308 ? -16.891 -36.401 53.753 1.00 53.81 308 ILE A N 1
ATOM 2514 C CA . ILE A 1 308 ? -16.645 -35.961 55.143 1.00 53.81 308 ILE A CA 1
ATOM 2515 C C . ILE A 1 308 ? -16.048 -34.558 55.255 1.00 53.81 308 ILE A C 1
ATOM 2517 O O . ILE A 1 308 ? -14.851 -34.370 54.960 1.00 53.81 308 ILE A O 1
#